Protein AF-S7RN94-F1 (afdb_monomer_lite)

Sequence (190 aa):
CTANAACGFSKTTFKCDLKKGSGQITAANKQGCALMNQMQGLFQAVNGKSAAGVIPAAVASEFNHISGHVLKGEASNPDAGRHTKSAWLATHKNQTPTTQNAKTHILQFPPLKTVWDDGFYDDTDIKNMCAVSIALRKKAGSARASFVVQTPFGTPICVETFTQGTGSCFPVGTDKPKQGLGQQCGQGQD

Secondary structure (DSSP, 8-state):
-TTSTTEEEETTT--EEE--STTEE-GGGGGGHHHHHHHHHHS---TTT-SS----HHHHHHHHHHHHHHHH-BTTBTTSS--BHHHHHHHSTT---SEEETTTTEEEETTTEEEE-TTT--HHHHHHHHHHHHHHHHHHT-SEEEEEEE-TTS-EEEEEEE-STT-EEEEE-SSPPSSPTTSB-PPP--

pLDDT: mean 90.56, std 8.55, range [56.28, 98.12]

Radius of gyration: 16.14 Å; chains: 1; bounding box: 45×33×44 Å

Foldseek 3Di:
DQVDQQWWQALAQRDIDGDDDPRT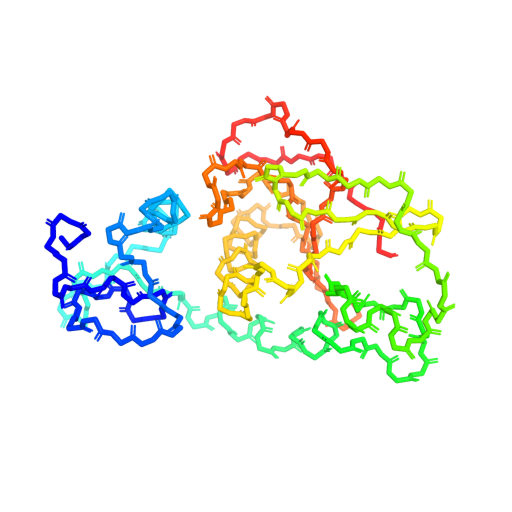DHVVLVLLVVLQVLQQVLFPDDPPPDPTGHLDPVLLVLCVLLVCCACANDPVDLVGHNQEPVNNCVSVPPWDFPDADPQQQWTATPPGRIHHHCVPDDPSQQSSQSSLQSSLCVVVVHQKFWFWGAGSRNATFIWIWHDPDSIYIHTAHRDGFPDDHSDTGDGHDD

Structure (mmCIF, N/CA/C/O backbone):
data_AF-S7RN94-F1
#
_entry.id   AF-S7RN94-F1
#
loop_
_atom_site.group_PDB
_atom_site.id
_atom_site.type_symbol
_atom_site.label_atom_id
_atom_site.label_alt_id
_atom_site.label_comp_id
_atom_site.label_asym_id
_atom_site.label_entity_id
_atom_site.label_seq_id
_atom_site.pdbx_PDB_ins_code
_atom_site.Cartn_x
_atom_site.Cartn_y
_atom_site.Cartn_z
_atom_site.occupancy
_atom_site.B_iso_or_equiv
_atom_site.auth_seq_id
_atom_site.auth_comp_id
_atom_site.auth_asym_id
_atom_site.auth_atom_id
_atom_site.pdbx_PDB_model_num
ATOM 1 N N . CYS A 1 1 ? -6.633 9.025 21.566 1.00 79.31 1 CYS A N 1
ATOM 2 C CA . CYS A 1 1 ? -5.558 8.036 21.355 1.00 79.31 1 CYS A CA 1
ATOM 3 C C . CYS A 1 1 ? -4.193 8.697 21.291 1.00 79.31 1 CYS A C 1
ATOM 5 O O . CYS A 1 1 ? -3.492 8.732 22.286 1.00 79.31 1 CYS A O 1
ATOM 7 N N . THR A 1 2 ? -3.858 9.303 20.153 1.00 78.56 2 THR A N 1
ATOM 8 C CA . THR A 1 2 ? -2.536 9.856 19.837 1.00 78.56 2 THR A CA 1
ATOM 9 C C . THR A 1 2 ? -2.205 11.142 20.597 1.00 78.56 2 THR A C 1
ATOM 11 O O . THR A 1 2 ? -1.069 11.592 20.549 1.00 78.56 2 THR A O 1
ATOM 14 N N . ALA A 1 3 ? -3.171 11.709 21.329 1.00 80.88 3 ALA A N 1
ATOM 15 C CA . ALA A 1 3 ? -2.956 12.791 22.290 1.00 80.88 3 ALA A CA 1
ATOM 16 C C . ALA A 1 3 ? -2.322 12.319 23.618 1.00 80.88 3 ALA A C 1
ATOM 18 O O . ALA A 1 3 ? -1.786 13.141 24.350 1.00 80.88 3 ALA A O 1
ATOM 19 N N . ASN A 1 4 ? -2.367 11.017 23.935 1.00 85.19 4 ASN A N 1
ATOM 20 C CA . ASN A 1 4 ? -1.718 10.447 25.118 1.00 85.19 4 ASN A CA 1
ATOM 21 C C . ASN A 1 4 ? -0.410 9.756 24.701 1.00 85.19 4 ASN A C 1
ATOM 23 O O . ASN A 1 4 ? -0.432 8.826 23.895 1.00 85.19 4 ASN A O 1
ATOM 27 N N . ALA A 1 5 ? 0.722 10.187 25.267 1.00 84.94 5 ALA A N 1
ATOM 28 C CA . ALA A 1 5 ? 2.047 9.651 24.946 1.00 84.94 5 ALA A CA 1
ATOM 29 C C . ALA A 1 5 ? 2.229 8.163 25.318 1.00 84.94 5 ALA A C 1
ATOM 31 O O . ALA A 1 5 ? 3.066 7.486 24.718 1.00 84.94 5 ALA A O 1
ATOM 32 N N . ALA A 1 6 ? 1.435 7.649 26.264 1.00 88.31 6 ALA A N 1
ATOM 33 C CA . ALA A 1 6 ? 1.433 6.246 26.678 1.00 88.31 6 ALA A CA 1
ATOM 34 C C . ALA A 1 6 ? 0.567 5.339 25.783 1.00 88.31 6 ALA A C 1
ATOM 36 O O . ALA A 1 6 ? 0.584 4.119 25.953 1.00 88.31 6 ALA A O 1
ATOM 37 N N . CYS A 1 7 ? -0.184 5.903 24.832 1.00 89.62 7 CYS A N 1
ATOM 38 C CA . CYS A 1 7 ? -1.083 5.151 23.960 1.00 89.62 7 CYS A CA 1
ATOM 39 C C . CYS A 1 7 ? -0.577 5.079 22.514 1.00 89.62 7 CYS A C 1
ATOM 41 O O . CYS A 1 7 ? 0.090 5.984 22.007 1.00 89.62 7 CYS A O 1
ATOM 43 N N . GLY A 1 8 ? -0.984 4.017 21.826 1.00 91.12 8 GLY A N 1
ATOM 44 C CA . GLY A 1 8 ? -0.866 3.865 20.383 1.00 91.12 8 GLY A CA 1
ATOM 45 C C . GLY A 1 8 ? -2.179 3.365 19.785 1.00 91.12 8 GLY A C 1
ATOM 46 O O . GLY A 1 8 ? -2.859 2.515 20.358 1.00 91.12 8 GLY A O 1
ATOM 47 N N . PHE A 1 9 ? -2.555 3.904 18.630 1.00 89.69 9 PHE A N 1
ATOM 48 C CA . PHE A 1 9 ? -3.645 3.377 17.820 1.00 89.69 9 PHE A CA 1
ATOM 49 C C . PHE A 1 9 ? -3.114 2.226 16.965 1.00 89.69 9 PHE A C 1
ATOM 51 O O . PHE A 1 9 ? -2.246 2.430 16.118 1.00 89.69 9 PHE A O 1
ATOM 58 N N . SER A 1 10 ? -3.615 1.019 17.192 1.00 89.44 10 SER A N 1
ATOM 59 C CA . SER A 1 10 ? -3.246 -0.175 16.436 1.00 89.44 10 SER A CA 1
ATOM 60 C C . SER A 1 10 ? -3.735 -0.089 14.994 1.00 89.44 10 SER A C 1
ATOM 62 O O . SER A 1 10 ? -4.939 -0.004 14.747 1.00 89.44 10 SER A O 1
ATOM 64 N N . LYS A 1 11 ? -2.802 -0.178 14.039 1.00 88.25 11 LYS A N 1
ATOM 65 C CA . LYS A 1 11 ? -3.098 -0.190 12.598 1.00 88.25 11 LYS A CA 1
ATOM 66 C C . LYS A 1 11 ? -3.829 -1.466 12.146 1.00 88.25 11 LYS A C 1
ATOM 68 O O . LYS A 1 11 ? -4.371 -1.492 11.048 1.00 88.25 11 LYS A O 1
ATOM 73 N N . THR A 1 12 ? -3.826 -2.514 12.975 1.00 86.06 12 THR A N 1
ATOM 74 C CA . THR A 1 12 ? -4.392 -3.838 12.654 1.00 86.06 12 THR A CA 1
ATOM 75 C C . THR A 1 12 ? -5.742 -4.062 13.320 1.00 86.06 12 THR A C 1
ATOM 77 O O . THR A 1 12 ? -6.682 -4.544 12.693 1.00 86.06 12 THR A O 1
ATOM 80 N N . THR A 1 13 ? -5.838 -3.742 14.612 1.00 84.06 13 THR A N 1
ATOM 81 C CA . THR A 1 13 ? -7.056 -3.970 15.407 1.00 84.06 13 THR A CA 1
ATOM 82 C C . THR A 1 13 ? -7.960 -2.744 15.459 1.00 84.06 13 THR A C 1
ATOM 84 O O . THR A 1 13 ? -9.086 -2.865 15.933 1.00 84.06 13 THR A O 1
ATOM 87 N N . PHE A 1 14 ? -7.487 -1.587 14.979 1.00 84.44 14 PHE A N 1
ATOM 88 C CA . PHE A 1 14 ? -8.200 -0.306 1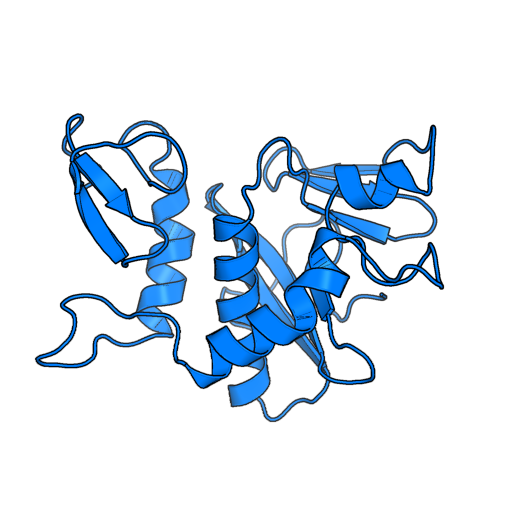4.990 1.00 84.44 14 PHE A CA 1
ATOM 89 C C . PHE A 1 14 ? -8.634 0.137 16.395 1.00 84.44 14 PHE A C 1
ATOM 91 O O . PHE A 1 14 ? -9.676 0.759 16.586 1.00 84.44 14 PHE A O 1
ATOM 98 N N . LYS A 1 15 ? -7.824 -0.197 17.404 1.00 84.62 15 LYS A N 1
ATOM 99 C CA . LYS A 1 15 ? -8.075 0.117 18.815 1.00 84.62 15 LYS A CA 1
ATOM 100 C C . LYS A 1 15 ? -6.965 0.970 19.404 1.00 84.62 15 LYS A C 1
ATOM 102 O O . LYS A 1 15 ? -5.821 0.932 18.955 1.00 84.62 15 LYS A O 1
ATOM 107 N N . CYS A 1 16 ? -7.330 1.730 20.429 1.00 86.56 16 CYS A N 1
ATOM 108 C CA . CYS A 1 16 ? -6.380 2.419 21.283 1.00 86.56 16 CYS A CA 1
ATOM 109 C C . CYS A 1 16 ? -5.906 1.496 22.382 1.00 86.56 16 CYS A C 1
ATOM 111 O O . CYS A 1 16 ? -6.680 1.178 23.279 1.00 86.56 16 CYS A O 1
ATOM 113 N N . ASP A 1 17 ? -4.630 1.149 22.330 1.00 88.69 17 ASP A N 1
ATOM 114 C CA . ASP A 1 17 ? -3.995 0.310 23.330 1.00 88.69 17 ASP A CA 1
ATOM 115 C C . ASP A 1 17 ? -2.786 1.043 23.924 1.00 88.69 17 ASP A C 1
ATOM 117 O O . ASP A 1 17 ? -2.393 2.126 23.469 1.00 88.69 17 ASP A O 1
ATOM 121 N N . LEU A 1 18 ? -2.177 0.451 24.953 1.00 90.69 18 LEU A N 1
ATOM 122 C CA . LEU A 1 18 ? -0.864 0.891 25.419 1.00 90.69 18 LEU A CA 1
ATOM 123 C C . LEU A 1 18 ? 0.128 0.884 24.254 1.00 90.69 18 LEU A C 1
ATOM 125 O O . LEU A 1 18 ? 0.076 0.014 23.375 1.00 90.69 18 LEU A O 1
ATOM 129 N N . LYS A 1 19 ? 1.028 1.866 24.265 1.00 88.44 19 LYS A N 1
ATOM 130 C CA . LYS A 1 19 ? 2.076 1.994 23.262 1.00 88.44 19 LYS A CA 1
ATOM 131 C C . LYS A 1 19 ? 2.939 0.728 23.260 1.00 88.44 19 LYS A C 1
ATOM 133 O O . LYS A 1 19 ? 3.574 0.378 24.250 1.00 88.44 19 LYS A O 1
ATOM 138 N N . LYS A 1 20 ? 2.943 0.060 22.117 1.00 78.25 20 LYS A N 1
ATOM 139 C CA . LYS A 1 20 ? 3.801 -1.052 21.707 1.00 78.25 20 LYS A CA 1
ATOM 140 C C . LYS A 1 20 ? 4.652 -0.537 20.533 1.00 78.25 20 LYS A C 1
ATOM 142 O O . LYS A 1 20 ? 4.409 0.568 20.062 1.00 78.25 20 LYS A O 1
ATOM 147 N N . GLY A 1 21 ? 5.687 -1.273 20.126 1.00 74.44 21 GLY A N 1
ATOM 148 C CA . GLY A 1 21 ? 6.658 -0.841 19.105 1.00 74.44 21 GLY A CA 1
ATOM 149 C C . GLY A 1 21 ? 6.060 -0.539 17.717 1.00 74.44 21 GLY A C 1
ATOM 150 O O . GLY A 1 21 ? 5.356 0.447 17.520 1.00 74.44 21 GLY A O 1
ATOM 151 N N . SER A 1 22 ? 6.398 -1.344 16.710 1.00 77.31 22 SER A N 1
ATOM 152 C CA . SER A 1 22 ? 5.883 -1.175 15.343 1.00 77.31 22 SER A CA 1
ATOM 153 C C . SER A 1 22 ? 4.374 -1.466 15.239 1.00 77.31 22 SER A C 1
ATOM 155 O O . SER A 1 22 ? 3.763 -2.032 16.148 1.00 77.31 22 SER A O 1
ATOM 157 N N . GLY A 1 23 ? 3.741 -1.049 14.134 1.00 84.38 23 GLY A N 1
ATOM 158 C CA . GLY A 1 23 ? 2.319 -1.326 13.871 1.00 84.38 23 GLY A CA 1
ATOM 159 C C . GLY A 1 23 ? 1.318 -0.427 14.612 1.00 84.38 23 GLY A C 1
ATOM 160 O O . GLY A 1 23 ? 0.112 -0.690 14.587 1.00 84.38 23 GLY A O 1
ATOM 161 N N . GLN A 1 24 ? 1.783 0.649 15.256 1.00 90.62 24 GLN A N 1
ATOM 162 C CA . GLN A 1 24 ? 0.928 1.625 15.934 1.00 90.62 24 GLN A CA 1
ATOM 163 C C . GLN A 1 24 ? 1.172 3.066 15.468 1.00 90.62 24 GLN A C 1
ATOM 165 O O . GLN A 1 24 ? 2.284 3.468 15.120 1.00 90.62 24 GLN A O 1
ATOM 170 N N . ILE A 1 25 ? 0.108 3.866 15.512 1.00 89.94 25 ILE A N 1
ATOM 171 C CA . ILE A 1 25 ? 0.158 5.320 15.371 1.00 89.94 25 ILE A CA 1
ATOM 172 C C . ILE A 1 25 ? 0.164 5.927 16.772 1.00 89.94 25 ILE A C 1
ATOM 174 O O . ILE A 1 25 ? -0.706 5.673 17.597 1.00 89.94 25 ILE A O 1
ATOM 178 N N . THR A 1 26 ? 1.152 6.755 17.039 1.00 90.56 26 THR A N 1
ATOM 179 C CA . THR A 1 26 ? 1.477 7.380 18.319 1.00 90.56 26 THR A CA 1
ATOM 180 C C . THR A 1 26 ? 1.478 8.901 18.159 1.00 90.56 26 THR A C 1
ATOM 182 O O . THR A 1 26 ? 1.269 9.427 17.063 1.00 90.56 26 THR A O 1
ATOM 185 N N . ALA A 1 27 ? 1.751 9.630 19.242 1.00 87.00 27 ALA A N 1
ATOM 186 C CA . ALA A 1 27 ? 1.933 11.081 19.186 1.00 87.00 27 ALA A CA 1
ATOM 187 C C . ALA A 1 27 ? 3.034 11.514 18.192 1.00 87.00 27 ALA A C 1
ATOM 189 O O . ALA A 1 27 ? 2.898 12.548 17.539 1.00 87.00 27 ALA A O 1
ATOM 190 N N . ALA A 1 28 ? 4.095 10.709 18.045 1.00 87.25 28 ALA A N 1
ATOM 191 C CA . ALA A 1 28 ? 5.263 11.030 17.221 1.00 87.25 28 ALA A CA 1
ATOM 192 C C . ALA A 1 28 ? 5.026 10.861 15.709 1.00 87.25 28 ALA A C 1
ATOM 194 O O . ALA A 1 28 ? 5.718 11.478 14.907 1.00 87.25 28 ALA A O 1
ATOM 195 N N . ASN A 1 29 ? 4.050 10.044 15.309 1.00 87.06 29 ASN A N 1
ATOM 196 C CA . ASN A 1 29 ? 3.726 9.760 13.906 1.00 87.06 29 ASN A CA 1
ATOM 197 C C . ASN A 1 29 ? 2.231 9.964 13.609 1.00 87.06 29 ASN A C 1
ATOM 199 O O . ASN A 1 29 ? 1.630 9.239 12.816 1.00 87.06 29 ASN A O 1
ATOM 203 N N . LYS A 1 30 ? 1.625 10.980 14.239 1.00 88.75 30 LYS A N 1
ATOM 204 C CA . LYS A 1 30 ? 0.189 11.299 14.149 1.00 88.75 30 LYS A CA 1
ATOM 205 C C . LYS A 1 30 ? -0.328 11.538 12.724 1.00 88.75 30 LYS A C 1
ATOM 207 O O . LYS A 1 30 ? -1.529 11.435 12.496 1.00 88.75 30 LYS A O 1
ATOM 212 N N . GLN A 1 31 ? 0.550 11.823 11.762 1.00 89.62 31 GLN A N 1
ATOM 213 C CA . GLN A 1 31 ? 0.203 11.901 10.341 1.00 89.62 31 GLN A CA 1
ATOM 214 C C . GLN A 1 31 ? -0.414 10.596 9.798 1.00 89.62 31 GLN A C 1
ATOM 216 O O . GLN A 1 31 ? -1.232 10.649 8.879 1.00 89.62 31 GLN A O 1
ATOM 221 N N . GLY A 1 32 ? -0.132 9.447 10.428 1.00 87.88 32 GLY A N 1
ATOM 222 C CA . GLY A 1 32 ? -0.746 8.161 10.088 1.00 87.88 32 GLY A CA 1
ATOM 223 C C . GLY A 1 32 ? -2.254 8.094 10.346 1.00 87.88 32 GLY A C 1
ATOM 224 O O . GLY A 1 32 ? -2.939 7.248 9.769 1.00 87.88 32 GLY A O 1
ATOM 225 N N . CYS A 1 33 ? -2.810 9.008 11.154 1.00 89.69 33 CYS A N 1
ATOM 226 C CA . CYS A 1 33 ? -4.252 9.074 11.405 1.00 89.69 33 CYS A CA 1
ATOM 227 C C . CYS A 1 33 ? -5.064 9.286 10.123 1.00 89.69 33 CYS A C 1
ATOM 229 O O . CYS A 1 33 ? -6.194 8.817 10.044 1.00 89.69 33 CYS A O 1
ATOM 231 N N . ALA A 1 34 ? -4.515 9.970 9.115 1.00 91.81 34 ALA A N 1
ATOM 232 C CA . ALA A 1 34 ? -5.248 10.255 7.887 1.00 91.81 34 ALA A CA 1
ATOM 233 C C . ALA A 1 34 ? -5.625 8.965 7.132 1.00 91.81 34 ALA A C 1
ATOM 235 O O . ALA A 1 34 ? -6.761 8.835 6.673 1.00 91.81 34 ALA A O 1
ATOM 236 N N . LEU A 1 35 ? -4.708 7.989 7.051 1.00 93.44 35 LEU A N 1
ATOM 237 C CA . LEU A 1 35 ? -4.993 6.680 6.453 1.00 93.44 35 LEU A CA 1
ATOM 238 C C . LEU A 1 35 ? -6.053 5.937 7.270 1.00 93.44 35 LEU A C 1
ATOM 240 O O . LEU A 1 35 ? -7.018 5.431 6.704 1.00 93.44 35 LEU A O 1
ATOM 244 N N . MET A 1 36 ? -5.950 5.954 8.601 1.00 90.69 36 MET A N 1
ATOM 245 C CA . MET A 1 36 ? -6.977 5.338 9.448 1.00 90.69 36 MET A CA 1
ATOM 246 C C . MET A 1 36 ? -8.346 5.982 9.242 1.00 90.69 36 MET A C 1
ATOM 248 O O . MET A 1 36 ? -9.323 5.260 9.100 1.00 90.69 36 MET A O 1
ATOM 252 N N . ASN A 1 37 ? -8.430 7.308 9.144 1.00 90.25 37 ASN A N 1
ATOM 253 C CA . ASN A 1 37 ? -9.691 8.005 8.888 1.00 90.25 37 ASN A CA 1
ATOM 254 C C . ASN A 1 37 ? -10.315 7.579 7.552 1.00 90.25 37 ASN A C 1
ATOM 256 O O . ASN A 1 37 ? -11.517 7.324 7.495 1.00 90.25 37 ASN A O 1
ATOM 260 N N . GLN A 1 38 ? -9.509 7.440 6.492 1.00 93.12 38 GLN A N 1
ATOM 261 C CA . GLN A 1 38 ? -9.998 6.922 5.212 1.00 93.12 38 GLN A CA 1
ATOM 262 C C . GLN A 1 38 ? -10.511 5.483 5.351 1.00 93.12 38 GLN A C 1
ATOM 264 O O . GLN A 1 38 ? -11.589 5.162 4.853 1.00 93.12 38 GLN A O 1
ATOM 269 N N . MET A 1 39 ? -9.768 4.625 6.055 1.00 92.25 39 MET A N 1
ATOM 270 C CA . MET A 1 39 ? -10.184 3.247 6.310 1.00 92.25 39 MET A CA 1
ATOM 271 C C . MET A 1 39 ? -11.487 3.182 7.102 1.00 92.25 39 MET A C 1
ATOM 273 O O . MET A 1 39 ? -12.366 2.424 6.723 1.00 92.25 39 MET A O 1
ATOM 277 N N . GLN A 1 40 ? -11.654 3.991 8.150 1.00 87.31 40 GLN A N 1
ATOM 278 C CA . GLN A 1 40 ? -12.884 4.032 8.949 1.00 87.31 40 GLN A CA 1
ATOM 279 C C . GLN A 1 40 ? -14.088 4.563 8.157 1.00 87.31 40 GLN A C 1
ATOM 281 O O . GLN A 1 40 ? -15.220 4.166 8.417 1.00 87.31 40 GLN A O 1
ATOM 286 N N . GLY A 1 41 ? -13.862 5.428 7.164 1.00 88.06 41 GLY A N 1
ATOM 287 C CA . GLY A 1 41 ? -14.915 5.865 6.245 1.00 88.06 41 GLY A CA 1
ATOM 288 C C . GLY A 1 41 ? -15.395 4.766 5.287 1.00 88.06 41 GLY A C 1
ATOM 289 O O . GLY A 1 41 ? -16.544 4.798 4.850 1.00 88.06 41 GLY A O 1
ATOM 290 N N . LEU A 1 42 ? -14.537 3.792 4.960 1.00 90.62 42 LEU A N 1
ATOM 291 C CA . LEU A 1 42 ? -14.845 2.695 4.028 1.00 90.62 42 LEU A CA 1
ATOM 292 C C . LEU A 1 42 ? -15.258 1.402 4.727 1.00 90.62 42 LEU A C 1
ATOM 294 O O . LEU A 1 42 ? -16.124 0.673 4.247 1.00 90.62 42 LEU A O 1
ATOM 298 N N . PHE A 1 43 ? -14.620 1.105 5.848 1.00 90.75 43 PHE A N 1
ATOM 299 C CA . PHE A 1 43 ? -14.862 -0.064 6.666 1.00 90.75 43 PHE A CA 1
ATOM 300 C C . PHE A 1 43 ? -15.634 0.422 7.872 1.00 90.75 43 PHE A C 1
ATOM 302 O O . PHE A 1 43 ? -15.061 1.002 8.785 1.00 90.75 43 PHE A O 1
ATOM 309 N N . GLN A 1 44 ? -16.950 0.258 7.850 1.00 80.62 44 GLN A N 1
ATOM 310 C CA . GLN A 1 44 ? -17.774 0.698 8.965 1.00 80.62 44 GLN A CA 1
ATOM 311 C C . GLN A 1 44 ? -17.584 -0.227 10.170 1.00 80.62 44 GLN A C 1
ATOM 313 O O . GLN A 1 44 ? -17.315 -1.424 10.030 1.00 80.62 44 GLN A O 1
ATOM 318 N N . ALA A 1 45 ? -17.732 0.339 11.367 1.00 75.88 45 ALA A N 1
ATOM 319 C CA . ALA A 1 45 ? -17.792 -0.438 12.593 1.00 75.88 45 ALA A CA 1
ATOM 320 C C . ALA A 1 45 ? -18.963 -1.429 12.531 1.00 75.88 45 ALA A C 1
ATOM 322 O O . ALA A 1 45 ? -20.068 -1.091 12.107 1.00 75.88 45 ALA A O 1
ATOM 323 N N . VAL A 1 46 ? -18.723 -2.661 12.976 1.00 69.25 46 VAL A N 1
ATOM 324 C CA . VAL A 1 46 ? -19.790 -3.651 13.128 1.00 69.25 46 VAL A CA 1
ATOM 325 C C . VAL A 1 46 ? -20.338 -3.511 14.542 1.00 69.25 46 VAL A C 1
ATOM 327 O O . VAL A 1 46 ? -19.669 -3.907 15.505 1.00 69.25 46 VAL A O 1
ATOM 330 N N . ASN A 1 47 ? -21.542 -2.944 14.664 1.00 63.09 47 ASN A N 1
ATOM 331 C CA . ASN A 1 47 ? -22.228 -2.771 15.946 1.00 63.09 47 ASN A CA 1
ATOM 332 C C . ASN A 1 47 ? -22.203 -4.075 16.763 1.00 63.09 47 ASN A C 1
ATOM 334 O O . ASN A 1 47 ? -22.521 -5.151 16.259 1.00 63.09 47 ASN A O 1
ATOM 338 N N . GLY A 1 48 ? -21.773 -3.975 18.024 1.00 58.03 48 GLY A N 1
ATOM 339 C CA . GLY A 1 48 ? -21.683 -5.105 18.956 1.00 58.03 48 GLY A CA 1
ATOM 340 C C . GLY A 1 48 ? -20.448 -6.008 18.811 1.00 58.03 48 GLY A C 1
ATOM 341 O O . GLY A 1 48 ? -20.250 -6.867 19.664 1.00 58.03 48 GLY A O 1
ATOM 342 N N . LYS A 1 49 ? -19.594 -5.826 17.789 1.00 62.47 49 LYS A N 1
ATOM 343 C CA . LYS A 1 49 ? -18.354 -6.618 17.604 1.00 62.47 49 LYS A CA 1
ATOM 344 C C . LYS A 1 49 ? -17.072 -5.783 17.619 1.00 62.47 49 LYS A C 1
ATOM 346 O O . LYS A 1 49 ? -16.045 -6.260 18.098 1.00 62.47 49 LYS A O 1
ATOM 351 N N . SER A 1 50 ? -17.107 -4.546 17.123 1.00 61.94 50 SER A N 1
ATOM 352 C CA . SER A 1 50 ? -15.963 -3.632 17.194 1.00 61.94 50 SER A CA 1
ATOM 353 C C . SER A 1 50 ? -16.414 -2.176 17.259 1.00 61.94 50 SER A C 1
ATOM 355 O O . SER A 1 50 ? -17.288 -1.767 16.503 1.00 61.94 50 SER A O 1
ATOM 357 N N . ALA A 1 51 ? -15.784 -1.388 18.136 1.00 62.84 51 ALA A N 1
ATOM 358 C CA . ALA A 1 51 ? -15.991 0.061 18.231 1.00 62.84 51 ALA A CA 1
ATOM 359 C C . ALA A 1 51 ? -15.357 0.840 17.060 1.00 62.84 51 ALA A C 1
ATOM 361 O O . ALA A 1 51 ? -15.610 2.029 16.900 1.00 62.84 51 ALA A O 1
ATOM 362 N N . ALA A 1 52 ? -14.541 0.165 16.248 1.00 69.62 52 ALA A N 1
ATOM 363 C CA . ALA A 1 52 ? -13.941 0.692 15.032 1.00 69.62 52 ALA A CA 1
ATOM 364 C C . ALA A 1 52 ? -14.167 -0.276 13.865 1.00 69.62 52 ALA A C 1
ATOM 366 O O . ALA A 1 52 ? -14.254 -1.494 14.043 1.00 69.62 52 ALA A O 1
ATOM 367 N N . GLY A 1 53 ? -14.243 0.264 12.660 1.00 72.81 53 GLY A N 1
ATOM 368 C CA . GLY A 1 53 ? -14.222 -0.498 11.427 1.00 72.81 53 GLY A CA 1
ATOM 369 C C . GLY A 1 53 ? -12.969 -1.344 11.282 1.00 72.81 53 GLY A C 1
ATOM 370 O O . GLY A 1 53 ? -11.864 -0.870 11.540 1.00 72.81 53 GLY A O 1
ATOM 371 N N . VAL A 1 54 ? -13.143 -2.589 10.849 1.00 84.00 54 VAL A N 1
ATOM 372 C CA . VAL A 1 54 ? -12.050 -3.515 10.533 1.00 84.00 54 VAL A CA 1
ATOM 373 C C . VAL A 1 54 ? -12.112 -3.885 9.059 1.00 84.00 54 VAL A C 1
ATOM 375 O O . VAL A 1 54 ? -13.190 -3.875 8.466 1.00 84.00 54 VAL A O 1
ATOM 378 N N . ILE A 1 55 ? -10.971 -4.239 8.466 1.00 89.56 55 ILE A N 1
ATOM 379 C CA . ILE A 1 55 ? -10.915 -4.680 7.067 1.00 89.56 55 ILE A CA 1
ATOM 380 C C . ILE A 1 55 ? -11.881 -5.867 6.873 1.00 89.56 55 ILE A C 1
ATOM 382 O O . ILE A 1 55 ? -11.715 -6.889 7.547 1.00 89.56 55 ILE A O 1
ATOM 386 N N . PRO A 1 56 ? -12.868 -5.776 5.960 1.00 90.50 56 PRO A N 1
ATOM 387 C CA . PRO A 1 56 ? -13.805 -6.863 5.706 1.00 90.50 56 PRO A CA 1
ATOM 388 C C . PRO A 1 56 ? -13.091 -8.149 5.284 1.00 90.50 56 PRO A C 1
ATOM 390 O O . PRO A 1 56 ? -12.115 -8.102 4.534 1.00 90.50 56 PRO A O 1
ATOM 393 N N . ALA A 1 57 ? -13.617 -9.309 5.688 1.00 91.25 57 ALA A N 1
ATOM 394 C CA . ALA A 1 57 ? -12.993 -10.609 5.420 1.00 91.25 57 ALA A CA 1
ATOM 395 C C . ALA A 1 57 ? -12.703 -10.843 3.926 1.00 91.25 57 ALA A C 1
ATOM 397 O O . ALA A 1 57 ? -11.621 -11.300 3.575 1.00 91.25 57 ALA A O 1
ATOM 398 N N . ALA A 1 58 ? -13.619 -10.451 3.035 1.00 92.12 58 ALA A N 1
ATOM 399 C CA . ALA A 1 58 ? -13.427 -10.576 1.588 1.00 92.12 58 ALA A CA 1
ATOM 400 C C . ALA A 1 58 ? -12.319 -9.660 1.029 1.00 92.12 58 ALA A C 1
ATOM 402 O O . ALA A 1 58 ? -11.716 -9.974 0.006 1.00 92.12 58 ALA A O 1
ATOM 403 N N . VAL A 1 59 ? -12.051 -8.516 1.664 1.00 94.94 59 VAL A N 1
ATOM 404 C CA . VAL A 1 59 ? -10.936 -7.625 1.299 1.00 94.94 59 VAL A CA 1
ATOM 405 C C . VAL A 1 59 ? -9.628 -8.189 1.850 1.00 94.94 59 VAL A C 1
ATOM 407 O O . VAL A 1 59 ? -8.649 -8.302 1.118 1.00 94.94 59 VAL A O 1
ATOM 410 N N . ALA A 1 60 ? -9.630 -8.617 3.114 1.00 93.94 60 ALA A N 1
ATOM 411 C CA . ALA A 1 60 ? -8.471 -9.232 3.752 1.00 93.94 60 ALA A CA 1
ATOM 412 C C . ALA A 1 60 ? -8.030 -10.522 3.041 1.00 93.94 60 ALA A C 1
ATOM 414 O O . ALA A 1 60 ? -6.836 -10.725 2.847 1.00 93.94 60 ALA A O 1
ATOM 415 N N . SER A 1 61 ? -8.976 -11.368 2.623 1.00 95.25 61 SER A N 1
ATOM 416 C CA . SER A 1 61 ? -8.690 -12.608 1.893 1.00 95.25 61 SER A CA 1
ATOM 417 C C . SER A 1 61 ? -8.029 -12.339 0.547 1.00 95.25 61 SER A C 1
ATOM 419 O O . SER A 1 61 ? -7.113 -13.061 0.171 1.00 95.25 61 SER A O 1
ATOM 421 N N . GLU A 1 62 ? -8.465 -11.301 -0.168 1.00 96.44 62 GLU A N 1
ATOM 422 C CA . GLU A 1 62 ? -7.842 -10.941 -1.440 1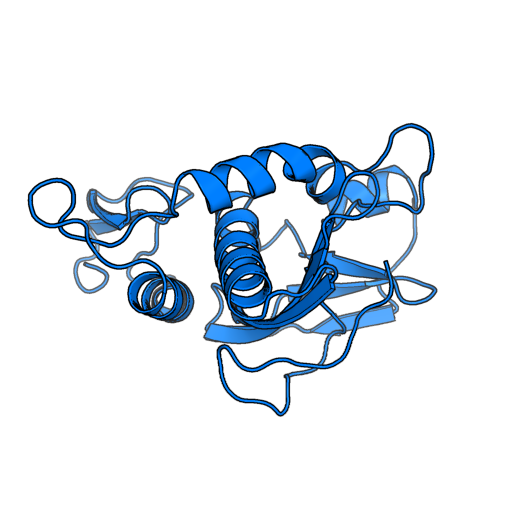.00 96.44 62 GLU A CA 1
ATOM 423 C C . GLU A 1 62 ? -6.429 -10.405 -1.228 1.00 96.44 62 GLU A C 1
ATOM 425 O O . GLU A 1 62 ? -5.509 -10.858 -1.898 1.00 96.44 62 GLU A O 1
ATOM 430 N N . PHE A 1 63 ? -6.224 -9.524 -0.242 1.00 95.75 63 PHE A N 1
ATOM 431 C CA . PHE A 1 63 ? -4.870 -9.083 0.085 1.00 95.75 63 PHE A CA 1
ATOM 432 C C . PHE A 1 63 ? -3.968 -10.266 0.455 1.00 95.75 63 PHE A C 1
ATOM 434 O O . PHE A 1 63 ? -2.851 -10.363 -0.035 1.00 95.75 63 PHE A O 1
ATOM 441 N N . ASN A 1 64 ? -4.447 -11.188 1.292 1.00 95.69 64 ASN A N 1
ATOM 442 C CA . ASN A 1 64 ? -3.666 -12.357 1.687 1.00 95.69 64 ASN A CA 1
ATOM 443 C C . ASN A 1 64 ? -3.277 -13.214 0.470 1.00 95.69 64 ASN A C 1
ATOM 445 O O . ASN A 1 64 ? -2.142 -13.682 0.415 1.00 95.69 64 ASN A O 1
ATOM 449 N N . HIS A 1 65 ? -4.174 -13.359 -0.512 1.00 94.88 65 HIS A N 1
ATOM 450 C CA . HIS A 1 65 ? -3.901 -14.064 -1.765 1.00 94.88 65 HIS A CA 1
ATOM 451 C C . HIS A 1 65 ? -2.786 -13.390 -2.580 1.00 94.88 65 HIS A C 1
ATOM 453 O O . HIS A 1 65 ? -1.842 -14.064 -2.982 1.00 94.88 65 HIS A O 1
ATOM 459 N N . ILE A 1 66 ? -2.844 -12.064 -2.752 1.00 95.69 66 ILE A N 1
ATOM 460 C CA . ILE A 1 66 ? -1.872 -11.318 -3.574 1.00 95.69 66 ILE A CA 1
ATOM 461 C C . ILE A 1 66 ? -0.584 -10.951 -2.817 1.00 95.69 66 ILE A C 1
ATOM 463 O O . ILE A 1 66 ? 0.410 -10.568 -3.428 1.00 95.69 66 ILE A O 1
ATOM 467 N N . SER A 1 67 ? -0.561 -11.047 -1.483 1.00 95.88 67 SER A N 1
ATOM 468 C CA . SER A 1 67 ? 0.523 -10.489 -0.655 1.00 95.88 67 SER A CA 1
ATOM 469 C C . SER A 1 67 ? 1.903 -11.070 -0.968 1.00 95.88 67 SER A C 1
ATOM 471 O O . SER A 1 67 ? 2.890 -10.343 -0.913 1.00 95.88 67 SER A O 1
ATOM 473 N N . GLY A 1 68 ? 1.987 -12.349 -1.348 1.00 95.56 68 GLY A N 1
ATOM 474 C CA . GLY A 1 68 ? 3.242 -12.959 -1.794 1.00 95.56 68 GLY A CA 1
ATOM 475 C C . GLY A 1 68 ? 3.792 -12.291 -3.057 1.00 95.56 68 GLY A C 1
ATOM 476 O O . GLY A 1 68 ? 4.961 -11.915 -3.092 1.00 95.56 68 GLY A O 1
ATOM 477 N N . HIS A 1 69 ? 2.935 -12.070 -4.054 1.00 94.94 69 HIS A N 1
ATOM 478 C CA . HIS A 1 69 ? 3.294 -11.375 -5.290 1.00 94.94 69 HIS A CA 1
ATOM 479 C C . HIS A 1 69 ? 3.709 -9.921 -5.008 1.00 94.94 69 HIS A C 1
ATOM 481 O O . HIS A 1 69 ? 4.754 -9.459 -5.468 1.00 94.94 69 HIS A O 1
ATOM 487 N N . VAL A 1 70 ? 2.955 -9.231 -4.152 1.00 96.38 70 VAL A N 1
ATOM 488 C CA . VAL A 1 70 ? 3.204 -7.835 -3.778 1.00 96.38 70 VAL A CA 1
ATOM 489 C C . VAL A 1 70 ? 4.522 -7.657 -3.014 1.00 96.38 70 VAL A C 1
ATOM 491 O O . VAL A 1 70 ? 5.337 -6.815 -3.385 1.00 96.38 70 VAL A O 1
ATOM 494 N N . LEU A 1 71 ? 4.750 -8.447 -1.962 1.00 96.38 71 LEU A N 1
ATOM 495 C CA . LEU A 1 71 ? 5.859 -8.250 -1.019 1.00 96.38 71 LEU A CA 1
ATOM 496 C C . LEU A 1 71 ? 7.135 -9.012 -1.396 1.00 96.38 71 LEU A C 1
ATOM 498 O O . LEU A 1 71 ? 8.195 -8.719 -0.854 1.00 96.38 71 LEU A O 1
ATOM 502 N N . LYS A 1 72 ? 7.049 -10.019 -2.272 1.00 94.88 72 LYS A N 1
ATOM 503 C CA . LYS A 1 72 ? 8.191 -10.883 -2.632 1.00 94.88 72 LYS A CA 1
ATOM 504 C C . LYS A 1 72 ? 8.379 -11.062 -4.136 1.00 94.88 72 LYS A C 1
ATOM 506 O O . LYS A 1 72 ? 9.497 -11.339 -4.563 1.00 94.88 72 LYS A O 1
ATOM 511 N N . GLY A 1 73 ? 7.320 -10.889 -4.927 1.00 92.88 73 GLY A N 1
ATOM 512 C CA . GLY A 1 73 ? 7.339 -11.138 -6.367 1.00 92.88 73 GLY A CA 1
ATOM 513 C C . GLY A 1 73 ? 7.161 -12.593 -6.761 1.00 92.88 73 GLY A C 1
ATOM 514 O O . GLY A 1 73 ? 7.090 -13.489 -5.919 1.00 92.88 73 GLY A O 1
ATOM 515 N N . GLU A 1 74 ? 7.121 -12.831 -8.070 1.00 89.75 74 GLU A N 1
ATOM 516 C CA . GLU A 1 74 ? 7.034 -14.183 -8.627 1.00 89.75 74 GLU A CA 1
ATOM 517 C C . GLU A 1 74 ? 8.410 -14.817 -8.797 1.00 89.75 74 GLU A C 1
ATOM 519 O O . GLU A 1 74 ? 9.283 -14.254 -9.452 1.00 89.75 74 GLU A O 1
ATOM 524 N N . ALA A 1 75 ? 8.612 -16.025 -8.273 1.00 86.69 75 ALA A N 1
ATOM 525 C CA . ALA A 1 75 ? 9.901 -16.712 -8.374 1.00 86.69 75 ALA A CA 1
ATOM 526 C C . ALA A 1 75 ? 10.363 -16.930 -9.831 1.00 86.69 75 ALA A C 1
ATOM 528 O O . ALA A 1 75 ? 11.557 -16.875 -10.107 1.00 86.69 75 ALA A O 1
ATOM 529 N N . SER A 1 76 ? 9.422 -17.151 -10.753 1.00 87.62 76 SER A N 1
ATOM 530 C CA . SER A 1 76 ? 9.681 -17.440 -12.168 1.00 87.62 76 SER A CA 1
ATOM 531 C C . SER A 1 76 ? 9.824 -16.207 -13.062 1.00 87.62 76 SER A C 1
ATOM 533 O O . SER A 1 76 ? 10.266 -16.351 -14.197 1.00 87.62 76 SER A O 1
ATOM 535 N N . ASN A 1 77 ? 9.446 -15.017 -12.591 1.00 89.00 77 ASN A N 1
ATOM 536 C CA . ASN A 1 77 ? 9.520 -13.784 -13.371 1.00 89.00 77 ASN A CA 1
ATOM 537 C C . ASN A 1 77 ? 10.052 -12.643 -12.486 1.00 89.00 77 ASN A C 1
ATOM 539 O O . ASN A 1 77 ? 9.323 -12.210 -11.590 1.00 89.00 77 ASN A O 1
ATOM 543 N N . PRO A 1 78 ? 11.291 -12.154 -12.696 1.00 89.25 78 PRO A N 1
ATOM 544 C CA . PRO A 1 78 ? 11.887 -11.102 -11.872 1.00 89.25 78 PRO A CA 1
ATOM 545 C C . PRO A 1 78 ? 11.148 -9.759 -11.971 1.00 89.25 78 PRO A C 1
ATOM 547 O O . PRO A 1 78 ? 11.165 -9.001 -11.004 1.00 89.25 78 PRO A O 1
ATOM 550 N N . ASP A 1 79 ? 10.445 -9.499 -13.073 1.00 88.81 79 ASP A N 1
ATOM 551 C CA . ASP A 1 79 ? 9.765 -8.224 -13.323 1.00 88.81 79 ASP A CA 1
ATOM 552 C C . ASP A 1 79 ? 8.332 -8.174 -12.757 1.00 88.81 79 ASP A C 1
ATOM 554 O O . ASP A 1 79 ? 7.781 -7.094 -12.541 1.00 88.81 79 ASP A O 1
ATOM 558 N N . ALA A 1 80 ? 7.738 -9.331 -12.445 1.00 89.38 80 ALA A N 1
ATOM 559 C CA . ALA A 1 80 ? 6.367 -9.428 -11.937 1.00 89.38 80 ALA A CA 1
ATOM 560 C C . ALA A 1 80 ? 6.283 -9.259 -10.407 1.00 89.38 80 ALA A C 1
ATOM 562 O O . ALA A 1 80 ? 6.974 -9.954 -9.650 1.00 89.38 80 ALA A O 1
ATOM 563 N N . GLY A 1 81 ? 5.401 -8.374 -9.934 1.00 93.19 81 GLY A N 1
ATOM 564 C CA . GLY A 1 81 ? 5.214 -8.101 -8.505 1.00 93.19 81 GLY A CA 1
ATOM 565 C C . GLY A 1 81 ? 6.367 -7.298 -7.899 1.00 93.19 81 GLY A C 1
ATOM 566 O O . GLY A 1 81 ? 6.870 -6.374 -8.532 1.00 93.19 81 GLY A O 1
ATOM 567 N N . ARG A 1 82 ? 6.817 -7.642 -6.681 1.00 95.38 82 ARG A N 1
ATOM 568 C CA . ARG A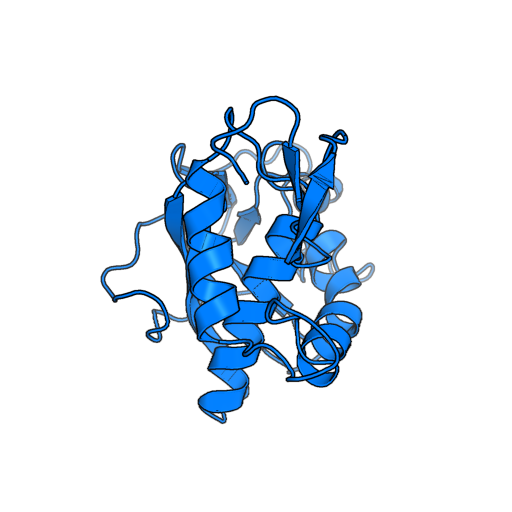 1 82 ? 7.959 -6.982 -5.990 1.00 95.38 82 ARG A CA 1
ATOM 569 C C . ARG A 1 82 ? 7.769 -5.480 -5.828 1.00 95.38 82 ARG A C 1
ATOM 571 O O . ARG A 1 82 ? 8.592 -4.667 -6.239 1.00 95.38 82 ARG A O 1
ATOM 578 N N . HIS A 1 83 ? 6.671 -5.106 -5.201 1.00 96.62 83 HIS A N 1
ATOM 579 C CA . HIS A 1 83 ? 6.309 -3.708 -5.034 1.00 96.62 83 HIS A CA 1
ATOM 580 C C . HIS A 1 83 ? 6.930 -3.067 -3.794 1.00 96.62 83 HIS A C 1
ATOM 582 O O . HIS A 1 83 ? 6.606 -1.929 -3.477 1.00 96.62 83 HIS A O 1
ATOM 588 N N . THR A 1 84 ? 7.859 -3.743 -3.118 1.00 97.69 84 THR A N 1
ATOM 589 C CA . THR A 1 84 ? 8.731 -3.137 -2.106 1.00 97.69 84 THR A CA 1
ATOM 590 C C . THR A 1 84 ? 10.148 -2.971 -2.646 1.00 97.69 84 THR A C 1
ATOM 592 O O . THR A 1 84 ? 10.619 -3.757 -3.474 1.00 97.69 84 THR A O 1
ATOM 595 N N . LYS A 1 85 ? 10.852 -1.940 -2.171 1.00 97.25 85 LYS A N 1
ATOM 596 C CA . LYS A 1 85 ? 12.241 -1.667 -2.552 1.00 97.25 85 LYS A CA 1
ATOM 597 C C . LYS A 1 85 ? 13.150 -2.869 -2.306 1.00 97.25 85 LYS A C 1
ATOM 599 O O . LYS A 1 85 ? 13.920 -3.216 -3.203 1.00 97.25 85 LYS A O 1
ATOM 604 N N . SER A 1 86 ? 13.075 -3.508 -1.135 1.00 96.81 86 SER A N 1
ATOM 605 C CA . SER A 1 86 ? 13.922 -4.672 -0.850 1.00 96.81 86 SER A CA 1
ATOM 606 C C . SER A 1 86 ? 13.636 -5.843 -1.797 1.00 96.81 86 SER A C 1
ATOM 608 O O . SER A 1 86 ? 14.580 -6.440 -2.318 1.00 96.81 86 SER A O 1
ATOM 610 N N . ALA A 1 87 ? 12.362 -6.130 -2.094 1.00 96.56 87 ALA A N 1
ATOM 611 C CA . ALA A 1 87 ? 11.982 -7.211 -3.000 1.00 96.56 87 ALA A CA 1
ATOM 612 C C . ALA A 1 87 ? 12.450 -6.947 -4.435 1.00 96.56 87 ALA A C 1
ATOM 614 O O . ALA A 1 87 ? 12.986 -7.849 -5.082 1.00 96.56 87 ALA A O 1
ATOM 615 N N . TRP A 1 88 ? 12.302 -5.712 -4.925 1.00 96.75 88 TRP A N 1
ATOM 616 C CA . TRP A 1 88 ? 12.772 -5.328 -6.257 1.00 96.75 88 TRP A CA 1
ATOM 617 C C . TRP A 1 88 ? 14.290 -5.495 -6.376 1.00 96.75 88 TRP A C 1
ATOM 619 O O . TRP A 1 88 ? 14.782 -6.235 -7.234 1.00 96.75 88 TRP A O 1
ATOM 629 N N . LEU A 1 89 ? 15.039 -4.894 -5.447 1.00 96.44 89 LEU A N 1
ATOM 630 C CA . LEU A 1 89 ? 16.505 -4.901 -5.455 1.00 96.44 89 LEU A CA 1
ATOM 631 C C . LEU A 1 89 ? 17.121 -6.283 -5.195 1.00 96.44 89 LEU A C 1
ATOM 633 O O . LEU A 1 89 ? 18.276 -6.506 -5.562 1.00 96.44 89 LEU A O 1
ATOM 637 N N . ALA A 1 90 ? 16.369 -7.231 -4.628 1.00 95.00 90 ALA A N 1
ATOM 638 C CA . ALA A 1 90 ? 16.815 -8.619 -4.499 1.00 95.00 90 ALA A CA 1
ATOM 639 C C . ALA A 1 90 ? 17.080 -9.284 -5.865 1.00 95.00 90 ALA A C 1
ATOM 641 O O . ALA A 1 90 ? 17.950 -10.151 -5.970 1.00 95.00 90 ALA A O 1
ATOM 642 N N . THR A 1 91 ? 16.362 -8.857 -6.909 1.00 94.12 91 THR A N 1
ATOM 643 C CA . THR A 1 91 ? 16.488 -9.380 -8.284 1.00 94.12 91 THR A CA 1
ATOM 644 C C . THR A 1 91 ? 17.120 -8.379 -9.253 1.00 94.12 91 THR A C 1
ATOM 646 O O . THR A 1 91 ? 17.800 -8.785 -10.190 1.00 94.12 91 THR A O 1
ATOM 649 N N . HIS A 1 92 ? 17.012 -7.083 -8.961 1.00 94.62 92 HIS A N 1
ATOM 650 C CA . HIS A 1 92 ? 17.543 -5.982 -9.764 1.00 94.62 92 HIS A CA 1
ATOM 651 C C . HIS A 1 92 ? 18.709 -5.288 -9.060 1.00 94.62 92 HIS A C 1
ATOM 653 O O . HIS A 1 92 ? 18.662 -4.102 -8.718 1.00 94.62 92 HIS A O 1
ATOM 659 N N . LYS A 1 93 ? 19.767 -6.060 -8.797 1.00 92.25 93 LYS A N 1
ATOM 660 C CA . LYS A 1 93 ? 20.935 -5.581 -8.049 1.00 92.25 93 LYS A CA 1
ATOM 661 C C . LYS A 1 93 ? 21.539 -4.345 -8.717 1.00 92.25 93 LYS A C 1
ATOM 663 O O . LYS A 1 93 ? 21.652 -4.280 -9.937 1.00 92.25 93 LYS A O 1
ATOM 668 N N . ASN A 1 94 ? 21.972 -3.394 -7.893 1.00 92.88 94 ASN A N 1
ATOM 669 C CA . ASN A 1 94 ? 22.625 -2.142 -8.296 1.00 92.88 94 ASN A CA 1
ATOM 670 C C . ASN A 1 94 ? 21.746 -1.150 -9.071 1.00 92.88 94 ASN A C 1
ATOM 672 O O . ASN A 1 94 ? 22.246 -0.091 -9.448 1.00 92.88 94 ASN A O 1
ATOM 676 N N . GLN A 1 95 ? 20.458 -1.435 -9.289 1.00 95.00 95 GLN A N 1
ATOM 677 C CA . GLN A 1 95 ? 19.567 -0.402 -9.796 1.00 95.00 95 GLN A CA 1
ATOM 678 C C . GLN A 1 95 ? 19.401 0.713 -8.763 1.00 95.00 95 GLN A C 1
ATOM 680 O O . GLN A 1 95 ? 19.299 0.478 -7.557 1.00 95.00 95 GLN A O 1
ATOM 685 N N . THR A 1 96 ? 19.334 1.941 -9.261 1.00 95.19 96 THR A N 1
ATOM 686 C CA . THR A 1 96 ? 19.015 3.127 -8.476 1.00 95.19 96 THR A CA 1
ATOM 687 C C . THR A 1 96 ? 17.655 3.669 -8.909 1.00 95.19 96 THR A C 1
ATOM 689 O O . THR A 1 96 ? 17.296 3.559 -10.086 1.00 95.19 96 THR A O 1
ATOM 692 N N . PRO A 1 97 ? 16.867 4.246 -7.986 1.00 96.12 97 PRO A N 1
ATOM 693 C CA . PRO A 1 97 ? 15.615 4.871 -8.374 1.00 96.12 97 PRO A CA 1
ATOM 694 C C . PRO A 1 97 ? 15.860 6.046 -9.329 1.00 96.12 97 PRO A C 1
ATOM 696 O O . PRO A 1 97 ? 16.668 6.925 -9.028 1.00 96.12 97 PRO A O 1
ATOM 699 N N . THR A 1 98 ? 15.114 6.108 -10.432 1.00 95.81 98 THR A N 1
ATOM 700 C CA . THR A 1 98 ? 15.054 7.274 -11.328 1.00 95.81 98 THR A CA 1
ATOM 701 C C . THR A 1 98 ? 14.302 8.436 -10.694 1.00 95.81 98 THR A C 1
ATOM 703 O O . THR A 1 98 ? 14.518 9.594 -11.045 1.00 95.81 98 THR A O 1
ATOM 706 N N . THR A 1 99 ? 13.382 8.144 -9.774 1.00 94.94 99 THR A N 1
ATOM 707 C CA . THR A 1 99 ? 12.581 9.157 -9.083 1.00 94.94 99 THR A CA 1
ATOM 708 C C . THR A 1 99 ? 12.300 8.716 -7.656 1.00 94.94 99 THR A C 1
ATOM 710 O O . THR A 1 99 ? 12.091 7.534 -7.386 1.00 94.94 99 THR A O 1
ATOM 713 N N . GLN A 1 100 ? 12.315 9.674 -6.731 1.00 94.56 100 GLN A N 1
ATOM 714 C CA . GLN A 1 100 ? 12.058 9.446 -5.313 1.00 94.56 100 GLN A CA 1
ATOM 715 C C . GLN A 1 100 ? 11.215 10.597 -4.781 1.00 94.56 100 GLN A C 1
ATOM 717 O O . GLN A 1 100 ? 11.615 11.758 -4.876 1.00 94.56 100 GLN A O 1
ATOM 722 N N . ASN A 1 101 ? 10.054 10.293 -4.206 1.00 95.56 101 ASN A N 1
ATOM 723 C CA . ASN A 1 101 ? 9.235 11.312 -3.563 1.00 95.56 101 ASN A CA 1
ATOM 724 C C . ASN A 1 101 ? 9.421 11.250 -2.045 1.00 95.56 101 ASN A C 1
ATOM 726 O O . ASN A 1 101 ? 8.897 10.362 -1.381 1.00 95.56 101 ASN A O 1
ATOM 730 N N . ALA A 1 102 ? 10.122 12.234 -1.480 1.00 93.81 102 ALA A N 1
ATOM 731 C CA . ALA A 1 102 ? 10.432 12.279 -0.050 1.00 93.81 102 ALA A CA 1
ATOM 732 C C . ALA A 1 102 ? 9.204 12.437 0.870 1.00 93.81 102 ALA A C 1
ATOM 734 O O . ALA A 1 102 ? 9.315 12.198 2.066 1.00 93.81 102 ALA A O 1
ATOM 735 N N . LYS A 1 103 ? 8.040 12.858 0.350 1.00 94.50 103 LYS A N 1
ATOM 736 C CA . LYS A 1 103 ? 6.806 13.009 1.148 1.00 94.50 103 LYS A CA 1
ATOM 737 C C . LYS A 1 103 ? 5.979 11.732 1.203 1.00 94.50 103 LYS A C 1
ATOM 739 O O . LYS A 1 103 ? 5.232 11.527 2.155 1.00 94.50 103 LYS A O 1
ATOM 744 N N . THR A 1 104 ? 6.045 10.923 0.149 1.00 95.44 104 THR A N 1
ATOM 745 C CA . THR A 1 104 ? 5.260 9.690 0.023 1.00 95.44 104 THR A CA 1
ATOM 746 C C . THR A 1 104 ? 6.120 8.443 0.141 1.00 95.44 104 THR A C 1
ATOM 748 O O . THR A 1 104 ? 5.561 7.364 0.259 1.00 95.44 104 THR A O 1
ATOM 751 N N . HIS A 1 105 ? 7.447 8.557 0.114 1.00 96.88 105 HIS A N 1
ATOM 752 C CA . HIS A 1 105 ? 8.393 7.438 0.143 1.00 96.88 105 HIS A CA 1
ATOM 753 C C . HIS A 1 105 ? 8.121 6.386 -0.947 1.00 96.88 105 HIS A C 1
ATOM 755 O O . HIS A 1 105 ? 8.357 5.195 -0.757 1.00 96.88 105 HIS A O 1
ATOM 761 N N . ILE A 1 106 ? 7.598 6.835 -2.092 1.00 97.75 106 ILE A N 1
ATOM 762 C CA . ILE A 1 106 ? 7.475 6.016 -3.297 1.00 97.75 106 ILE A CA 1
ATOM 763 C C . ILE A 1 106 ? 8.717 6.234 -4.151 1.00 97.75 106 ILE A C 1
ATOM 765 O O . ILE A 1 106 ? 9.140 7.374 -4.384 1.00 97.75 106 ILE A O 1
ATOM 769 N N . LEU A 1 107 ? 9.286 5.124 -4.604 1.00 97.38 107 LEU A N 1
ATOM 770 C CA . LEU A 1 107 ? 10.435 5.089 -5.494 1.00 97.38 107 LEU A CA 1
ATOM 771 C C . LEU A 1 107 ? 9.981 4.605 -6.865 1.00 97.38 107 LEU A C 1
ATOM 773 O O . LEU A 1 107 ? 9.103 3.747 -6.959 1.00 97.38 107 LEU A O 1
ATOM 777 N N . GLN A 1 108 ? 10.610 5.127 -7.912 1.00 96.81 108 GLN A N 1
ATOM 778 C CA . GLN A 1 108 ? 10.481 4.610 -9.267 1.00 96.81 108 GLN A CA 1
ATOM 779 C C . GLN A 1 108 ? 11.833 4.106 -9.758 1.00 96.81 108 GLN A C 1
ATOM 781 O O . GLN A 1 108 ? 12.820 4.828 -9.654 1.00 96.81 108 GLN A O 1
ATOM 786 N N . PHE A 1 109 ? 11.867 2.898 -10.304 1.00 95.88 109 PHE A N 1
ATOM 787 C CA . PHE A 1 109 ? 13.012 2.260 -10.943 1.00 95.88 109 PHE A CA 1
ATOM 788 C C . PHE A 1 109 ? 12.786 2.132 -12.459 1.00 95.88 109 PHE A C 1
ATOM 790 O O . PHE A 1 109 ? 11.636 2.135 -12.912 1.00 95.88 109 PHE A O 1
ATOM 797 N N . PRO A 1 110 ? 13.855 2.000 -13.266 1.00 92.00 110 PRO A N 1
ATOM 798 C CA . PRO A 1 110 ? 13.720 1.736 -14.694 1.00 92.00 110 PRO A CA 1
ATOM 799 C C . PRO A 1 110 ? 12.984 0.407 -14.986 1.00 92.00 110 PRO A C 1
ATOM 801 O O . PRO A 1 110 ? 13.189 -0.559 -14.252 1.00 92.00 110 PRO A O 1
ATOM 804 N N . PRO A 1 111 ? 12.193 0.323 -16.075 1.00 87.62 111 PRO A N 1
ATOM 805 C CA . PRO A 1 111 ? 11.835 1.434 -16.953 1.00 87.62 111 PRO A CA 1
ATOM 806 C C . PRO A 1 111 ? 10.820 2.393 -16.311 1.00 87.62 111 PRO A C 1
ATOM 808 O O . PRO A 1 111 ? 10.989 3.596 -16.460 1.00 87.62 111 PRO A O 1
ATOM 811 N N . LEU A 1 112 ? 9.822 1.898 -15.570 1.00 89.62 112 LEU A N 1
ATOM 812 C CA . LEU A 1 112 ? 8.803 2.707 -14.873 1.00 89.62 112 LEU A CA 1
ATOM 813 C C . LEU A 1 112 ? 8.227 1.984 -13.630 1.00 89.62 112 LEU A C 1
ATOM 815 O O . LEU A 1 112 ? 7.095 2.241 -13.218 1.00 89.62 112 LEU A O 1
ATOM 819 N N . LYS A 1 113 ? 8.983 1.062 -13.019 1.00 94.19 113 LYS A N 1
ATOM 820 C CA . LYS A 1 113 ? 8.505 0.272 -11.875 1.00 94.19 113 LYS A CA 1
ATOM 821 C C . LYS A 1 113 ? 8.385 1.151 -10.644 1.00 94.19 113 LYS A C 1
ATOM 823 O O . LYS A 1 113 ? 9.361 1.772 -10.244 1.00 94.19 113 LYS A O 1
ATOM 828 N N . THR A 1 114 ? 7.231 1.159 -9.994 1.00 96.12 114 THR A N 1
ATOM 829 C CA . THR A 1 114 ? 7.037 1.894 -8.739 1.00 96.12 114 THR A CA 1
ATOM 830 C C . THR A 1 114 ? 6.911 0.946 -7.556 1.00 96.12 114 THR A C 1
ATOM 832 O O . THR A 1 114 ? 6.296 -0.118 -7.646 1.00 96.12 114 THR A O 1
ATOM 835 N N . VAL A 1 115 ? 7.547 1.324 -6.448 1.00 97.31 115 VAL A N 1
ATOM 836 C CA . VAL A 1 115 ? 7.633 0.510 -5.232 1.00 97.31 115 VAL A CA 1
ATOM 837 C C . VAL A 1 115 ? 7.489 1.374 -3.980 1.00 97.31 115 VAL A C 1
ATOM 839 O O . VAL A 1 115 ? 7.834 2.560 -3.979 1.00 97.31 115 VAL A O 1
ATOM 842 N N . TRP A 1 116 ? 7.014 0.774 -2.892 1.00 98.12 116 TRP A N 1
ATOM 843 C CA . TRP A 1 116 ? 7.113 1.345 -1.551 1.00 98.12 116 TRP A CA 1
ATOM 844 C C . TRP A 1 116 ? 8.551 1.233 -1.039 1.00 98.12 116 TRP A C 1
ATOM 846 O O . TRP A 1 116 ? 9.160 0.163 -1.118 1.00 98.12 116 TRP A O 1
ATOM 856 N N . ASP A 1 117 ? 9.095 2.318 -0.483 1.00 97.44 117 ASP A N 1
ATOM 857 C CA . ASP A 1 117 ? 10.333 2.243 0.294 1.00 97.44 117 ASP A CA 1
ATOM 858 C C . ASP A 1 117 ? 10.032 1.605 1.658 1.00 97.44 117 ASP A C 1
ATOM 860 O O . ASP A 1 117 ? 9.535 2.254 2.581 1.00 97.44 117 ASP A O 1
ATOM 864 N N . ASP A 1 118 ? 10.314 0.313 1.779 1.00 95.12 118 ASP A N 1
ATOM 865 C CA . ASP A 1 118 ? 10.104 -0.491 2.987 1.00 95.12 118 ASP A CA 1
ATOM 866 C C . ASP A 1 118 ? 11.094 -0.174 4.124 1.00 95.12 118 ASP A C 1
ATOM 868 O O . ASP A 1 118 ? 11.005 -0.743 5.209 1.00 95.12 118 ASP A O 1
ATOM 872 N N . GLY A 1 119 ? 11.985 0.809 3.933 1.00 94.62 119 GLY A N 1
ATOM 873 C CA . GLY A 1 119 ? 12.634 1.514 5.043 1.00 94.62 119 GLY A CA 1
ATOM 874 C C . GLY A 1 119 ? 11.692 2.462 5.804 1.00 94.62 119 GLY A C 1
ATOM 875 O O . GLY A 1 119 ? 11.995 2.850 6.932 1.00 94.62 119 GLY A O 1
ATOM 876 N N . PHE A 1 120 ? 10.554 2.831 5.204 1.00 94.81 120 PHE A N 1
ATOM 877 C CA . PHE A 1 120 ? 9.544 3.725 5.783 1.00 94.81 120 PHE A CA 1
ATOM 878 C C . PHE A 1 120 ? 8.171 3.062 5.928 1.00 94.81 120 PHE A C 1
ATOM 880 O O . PHE A 1 120 ? 7.456 3.353 6.888 1.00 94.81 120 PHE A O 1
ATOM 887 N N . TYR A 1 121 ? 7.792 2.204 4.980 1.00 94.94 121 TYR A N 1
ATOM 888 C CA . TYR A 1 121 ? 6.548 1.440 5.017 1.00 94.94 121 TYR A CA 1
ATOM 889 C C . TYR A 1 121 ? 6.749 0.099 5.720 1.00 94.94 121 TYR A C 1
ATOM 891 O O . TYR A 1 121 ? 7.640 -0.658 5.350 1.00 94.94 121 TYR A O 1
ATOM 899 N N . ASP A 1 122 ? 5.877 -0.228 6.675 1.00 92.88 122 ASP A N 1
ATOM 900 C CA . ASP A 1 122 ? 5.749 -1.604 7.160 1.00 92.88 122 ASP A CA 1
ATOM 901 C C . ASP A 1 122 ? 4.690 -2.386 6.348 1.00 92.88 122 ASP A C 1
ATOM 903 O O . ASP A 1 122 ? 3.836 -1.805 5.669 1.00 92.88 122 ASP A O 1
ATOM 907 N N . ASP A 1 123 ? 4.710 -3.721 6.429 1.00 93.94 123 ASP A N 1
ATOM 908 C CA . ASP A 1 123 ? 3.732 -4.587 5.746 1.00 93.94 123 ASP A CA 1
ATOM 909 C C . ASP A 1 123 ? 2.278 -4.245 6.111 1.00 93.94 123 ASP A C 1
ATOM 911 O O . ASP A 1 123 ? 1.355 -4.469 5.323 1.00 93.94 123 ASP A O 1
ATOM 915 N N . THR A 1 124 ? 2.051 -3.700 7.312 1.00 93.44 124 THR A N 1
ATOM 916 C CA . THR A 1 124 ? 0.711 -3.313 7.766 1.00 93.44 124 THR A CA 1
ATOM 917 C C . THR A 1 124 ? 0.244 -2.044 7.060 1.00 93.44 124 THR A C 1
ATOM 919 O O . THR A 1 124 ? -0.921 -1.968 6.674 1.00 93.44 124 THR A O 1
ATOM 922 N N . ASP A 1 125 ? 1.128 -1.074 6.829 1.00 95.00 125 ASP A N 1
ATOM 923 C CA . ASP A 1 125 ? 0.839 0.115 6.029 1.00 95.00 125 ASP A CA 1
ATOM 924 C C . ASP A 1 125 ? 0.467 -0.273 4.596 1.00 95.00 125 ASP A C 1
ATOM 926 O O . ASP A 1 125 ? -0.585 0.144 4.104 1.00 95.00 125 ASP A O 1
ATOM 930 N N . ILE A 1 126 ? 1.266 -1.141 3.965 1.00 97.25 126 ILE A N 1
ATOM 931 C CA . ILE A 1 126 ? 1.002 -1.646 2.609 1.00 97.25 126 ILE A CA 1
ATOM 932 C C . ILE A 1 126 ? -0.348 -2.366 2.569 1.00 97.25 126 ILE A C 1
ATOM 934 O O . ILE A 1 126 ? -1.210 -2.029 1.756 1.00 97.25 126 ILE A O 1
ATOM 938 N N . LYS A 1 127 ? -0.587 -3.299 3.499 1.00 96.31 127 LYS A N 1
ATOM 939 C CA . LYS A 1 127 ? -1.864 -4.015 3.619 1.00 96.31 127 LYS A CA 1
ATOM 940 C C . LYS A 1 127 ? -3.051 -3.070 3.755 1.00 96.31 127 LYS A C 1
ATOM 942 O O . LYS A 1 127 ? -4.072 -3.268 3.100 1.00 96.31 127 LYS A O 1
ATOM 947 N N . ASN A 1 128 ? -2.932 -2.054 4.600 1.00 96.19 128 ASN A N 1
ATOM 948 C CA . ASN A 1 128 ? -3.998 -1.098 4.866 1.00 96.19 128 ASN A CA 1
ATOM 949 C C . ASN A 1 128 ? -4.316 -0.240 3.637 1.00 96.19 128 ASN A C 1
ATOM 951 O O . ASN A 1 128 ? -5.488 -0.045 3.308 1.00 96.19 128 ASN A O 1
ATOM 955 N N . MET A 1 129 ? -3.291 0.212 2.914 1.00 97.81 129 MET A N 1
ATOM 956 C CA . MET A 1 129 ? -3.466 0.957 1.668 1.00 97.81 129 MET A CA 1
ATOM 957 C C . MET A 1 129 ? -4.063 0.088 0.554 1.00 97.81 129 MET A C 1
ATOM 959 O O . MET A 1 129 ? -4.998 0.509 -0.132 1.00 97.81 129 MET A O 1
ATOM 963 N N . CYS A 1 130 ? -3.590 -1.151 0.419 1.00 98.00 130 CYS A N 1
ATOM 964 C CA . CYS A 1 130 ? -4.157 -2.119 -0.514 1.00 98.00 130 CYS A CA 1
ATOM 965 C C . CYS A 1 130 ? -5.608 -2.452 -0.178 1.00 98.00 130 CYS A C 1
ATOM 967 O O . CYS A 1 130 ? -6.439 -2.504 -1.076 1.00 98.00 130 CYS A O 1
ATOM 969 N N . ALA A 1 131 ? -5.955 -2.607 1.101 1.00 97.50 131 ALA A N 1
ATOM 970 C CA . ALA A 1 131 ? -7.329 -2.859 1.518 1.00 97.50 131 ALA A CA 1
ATOM 971 C C . ALA A 1 131 ? -8.276 -1.736 1.069 1.00 97.50 131 ALA A C 1
ATOM 973 O O . ALA A 1 131 ? -9.366 -2.025 0.571 1.00 97.50 131 ALA A O 1
ATOM 974 N N . VAL A 1 132 ? -7.858 -0.469 1.196 1.00 97.62 132 VAL A N 1
ATOM 975 C CA . VAL A 1 132 ? -8.618 0.683 0.681 1.00 97.62 132 VAL A CA 1
ATOM 976 C C . VAL A 1 132 ? -8.826 0.564 -0.829 1.00 97.62 132 VAL A C 1
ATOM 978 O O . VAL A 1 132 ? -9.966 0.633 -1.289 1.00 97.62 132 VAL A O 1
ATOM 981 N N . SER A 1 133 ? -7.755 0.351 -1.599 1.00 97.69 133 SER A N 1
ATOM 982 C CA . SER A 1 133 ? -7.854 0.279 -3.064 1.00 97.69 133 SER A CA 1
ATOM 983 C C . SER A 1 133 ? -8.682 -0.925 -3.539 1.00 97.69 133 SER A C 1
ATOM 985 O O . SER A 1 133 ? -9.573 -0.760 -4.371 1.00 97.69 133 SER A O 1
ATOM 987 N N . ILE A 1 134 ? -8.504 -2.107 -2.934 1.00 97.88 134 ILE A N 1
ATOM 988 C CA . ILE A 1 134 ? -9.309 -3.310 -3.209 1.00 97.88 134 ILE A CA 1
ATOM 989 C C . ILE A 1 134 ? -10.794 -3.028 -2.961 1.00 97.88 134 ILE A C 1
ATOM 991 O O . ILE A 1 134 ? -11.641 -3.380 -3.782 1.00 97.88 134 ILE A O 1
ATOM 995 N N . ALA A 1 135 ? -11.135 -2.398 -1.835 1.00 97.06 135 ALA A N 1
ATOM 996 C CA . ALA A 1 135 ? -12.524 -2.109 -1.494 1.00 97.06 135 ALA A CA 1
ATOM 997 C C . ALA A 1 135 ? -13.175 -1.136 -2.485 1.00 97.06 135 ALA A C 1
ATOM 999 O O . ALA A 1 135 ? -14.308 -1.361 -2.915 1.00 97.06 135 ALA A O 1
ATOM 1000 N N . LEU A 1 136 ? -12.450 -0.090 -2.886 1.00 97.00 136 LEU A N 1
ATOM 1001 C CA . LEU A 1 136 ? -12.911 0.871 -3.887 1.00 97.00 136 LEU A CA 1
ATOM 1002 C C . LEU A 1 136 ? -13.069 0.219 -5.265 1.00 97.00 136 LEU A C 1
ATOM 1004 O O . LEU A 1 136 ? -14.103 0.398 -5.907 1.00 97.00 136 LEU A O 1
ATOM 1008 N N . ARG A 1 137 ? -12.111 -0.617 -5.680 1.00 96.94 137 ARG A N 1
ATOM 1009 C CA . ARG A 1 137 ? -12.183 -1.389 -6.926 1.00 96.94 137 ARG A CA 1
ATOM 1010 C C . ARG A 1 137 ? -13.384 -2.330 -6.948 1.00 96.94 137 ARG A C 1
ATOM 1012 O O . ARG A 1 137 ? -14.112 -2.356 -7.938 1.00 96.94 137 ARG A O 1
ATOM 1019 N N . LYS A 1 138 ? -13.626 -3.064 -5.856 1.00 95.38 138 LYS A N 1
ATOM 1020 C CA . LYS A 1 138 ? -14.808 -3.932 -5.711 1.00 95.38 138 LYS A CA 1
ATOM 1021 C C . LYS A 1 138 ? -16.102 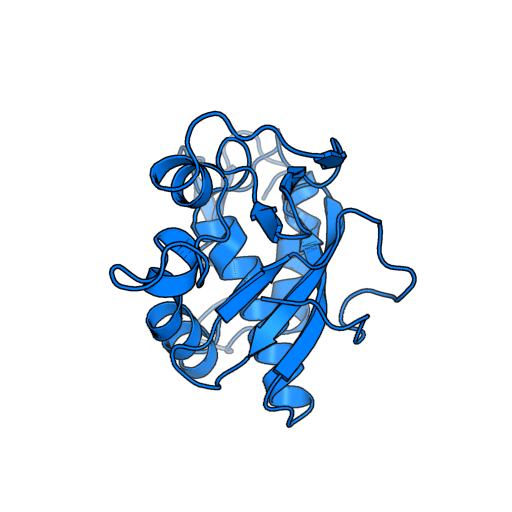-3.137 -5.811 1.00 95.38 138 LYS A C 1
ATOM 1023 O O . LYS A 1 138 ? -17.003 -3.546 -6.533 1.00 95.38 138 LYS A O 1
ATOM 1028 N N . LYS A 1 139 ? -16.178 -1.986 -5.137 1.00 95.00 139 LYS A N 1
ATOM 1029 C CA . LYS A 1 139 ? -17.339 -1.087 -5.205 1.00 95.00 139 LYS A CA 1
ATOM 1030 C C . LYS A 1 139 ? -17.580 -0.554 -6.622 1.00 95.00 139 LYS A C 1
ATOM 1032 O O . LYS A 1 139 ? -18.730 -0.394 -7.009 1.00 95.00 139 LYS A O 1
ATOM 1037 N N . ALA A 1 140 ? -16.517 -0.297 -7.381 1.00 94.50 140 ALA A N 1
ATOM 1038 C CA . ALA A 1 140 ? -16.599 0.142 -8.773 1.00 94.50 140 ALA A CA 1
ATOM 1039 C C . ALA A 1 140 ? -16.948 -0.987 -9.762 1.00 94.50 140 ALA A C 1
ATOM 1041 O O . ALA A 1 140 ? -17.217 -0.702 -10.923 1.00 94.50 140 ALA A O 1
ATOM 1042 N N . GLY A 1 141 ? -16.941 -2.256 -9.332 1.00 94.19 141 GLY A N 1
ATOM 1043 C CA . GLY A 1 141 ? -17.196 -3.398 -10.215 1.00 94.19 141 GLY A CA 1
ATOM 1044 C C . GLY A 1 141 ? -16.080 -3.660 -11.233 1.00 94.19 141 GLY A C 1
ATOM 1045 O O . GLY A 1 141 ? -16.323 -4.299 -12.252 1.00 94.19 141 GLY A O 1
ATOM 1046 N N . SER A 1 142 ? -14.858 -3.182 -10.974 1.00 92.50 142 SER A N 1
ATOM 1047 C CA . SER A 1 142 ? -13.750 -3.235 -11.938 1.00 92.50 142 SER A CA 1
ATOM 1048 C C . SER A 1 142 ? -12.781 -4.388 -11.663 1.00 92.50 142 SER A C 1
ATOM 1050 O O . SER A 1 142 ? -12.376 -4.633 -10.525 1.00 92.50 142 SER A O 1
ATOM 1052 N N . ALA A 1 143 ? -12.313 -5.066 -12.714 1.00 91.81 143 ALA A N 1
ATOM 1053 C CA . ALA A 1 143 ? -11.277 -6.101 -12.592 1.00 91.81 143 ALA A CA 1
ATOM 1054 C C . ALA A 1 143 ? -9.886 -5.522 -12.258 1.00 91.81 143 ALA A C 1
ATOM 1056 O O . ALA A 1 143 ? -9.102 -6.174 -11.563 1.00 91.81 143 ALA A O 1
ATOM 1057 N N . ARG A 1 144 ? -9.621 -4.288 -12.711 1.00 94.56 144 ARG A N 1
ATOM 1058 C CA . ARG A 1 144 ? -8.408 -3.488 -12.490 1.00 94.56 144 ARG A CA 1
ATOM 1059 C C . ARG A 1 144 ? -8.791 -2.020 -12.345 1.00 94.56 144 ARG A C 1
ATOM 1061 O O . ARG A 1 144 ? -9.556 -1.512 -13.161 1.00 94.56 144 ARG A O 1
ATOM 1068 N N . ALA A 1 145 ? -8.288 -1.357 -11.312 1.00 95.31 145 ALA A N 1
ATOM 1069 C CA . ALA A 1 145 ? -8.455 0.080 -11.131 1.00 95.31 145 ALA A CA 1
ATOM 1070 C C . ALA A 1 145 ? -7.459 0.618 -10.103 1.00 95.31 145 ALA A C 1
ATOM 1072 O O . ALA A 1 145 ? -7.032 -0.100 -9.196 1.00 95.31 145 ALA A O 1
ATOM 1073 N N . SER A 1 146 ? -7.153 1.906 -10.215 1.00 96.25 146 SER A N 1
ATOM 1074 C CA . SER A 1 146 ? -6.364 2.647 -9.244 1.00 96.25 146 SER A CA 1
ATOM 1075 C C . SER A 1 146 ? -7.204 3.719 -8.570 1.00 96.25 146 SER A C 1
ATOM 1077 O O . SER A 1 146 ? -8.062 4.355 -9.184 1.00 96.25 146 SER A O 1
ATOM 1079 N N . PHE A 1 147 ? -6.958 3.918 -7.280 1.00 97.50 147 PHE A N 1
ATOM 1080 C CA . PHE A 1 147 ? -7.670 4.905 -6.482 1.00 97.50 147 PHE A CA 1
ATOM 1081 C C . PHE A 1 147 ? -6.705 5.738 -5.662 1.00 97.50 147 PHE A C 1
ATOM 1083 O O . PHE A 1 147 ? -5.615 5.291 -5.304 1.00 97.50 147 PHE A O 1
ATOM 1090 N N . VAL A 1 148 ? -7.134 6.954 -5.337 1.00 97.81 148 VAL A N 1
ATOM 1091 C CA . VAL A 1 148 ? -6.384 7.846 -4.460 1.00 97.81 148 VAL A CA 1
ATOM 1092 C C . VAL A 1 148 ? -6.493 7.358 -3.012 1.00 97.81 148 VAL A C 1
ATOM 1094 O O . VAL A 1 148 ? -7.561 7.404 -2.391 1.00 97.81 148 VAL A O 1
ATOM 1097 N N . VAL A 1 149 ? -5.368 6.911 -2.462 1.00 97.81 149 VAL A N 1
ATOM 1098 C CA . VAL A 1 149 ? -5.229 6.358 -1.113 1.00 97.81 149 VAL A CA 1
ATOM 1099 C C . VAL A 1 149 ? -4.296 7.230 -0.288 1.00 97.81 149 VAL A C 1
ATOM 1101 O O . VAL A 1 149 ? -3.254 7.694 -0.746 1.00 97.81 149 VAL A O 1
ATOM 1104 N N . GLN A 1 150 ? -4.675 7.461 0.958 1.00 97.06 150 GLN A N 1
ATOM 1105 C CA . GLN A 1 150 ? -3.883 8.197 1.920 1.00 97.06 150 GLN A CA 1
ATOM 1106 C C . GLN A 1 150 ? -2.683 7.356 2.384 1.00 97.06 150 GLN A C 1
ATOM 1108 O O . GLN A 1 150 ? -2.844 6.209 2.780 1.00 97.06 150 GLN A O 1
ATOM 1113 N N . THR A 1 151 ? -1.473 7.913 2.379 1.00 96.50 151 THR A N 1
ATOM 1114 C CA . THR A 1 151 ? -0.301 7.237 2.975 1.00 96.50 151 THR A CA 1
ATOM 1115 C C . THR A 1 151 ? -0.287 7.399 4.501 1.00 96.50 151 THR A C 1
ATOM 1117 O O . THR A 1 151 ? -0.899 8.349 5.018 1.00 96.50 151 THR A O 1
ATOM 1120 N N . PRO A 1 152 ? 0.480 6.571 5.241 1.00 94.00 152 PRO A N 1
ATOM 1121 C CA . PRO A 1 152 ? 0.768 6.805 6.659 1.00 94.00 152 PRO A CA 1
ATOM 1122 C C . PRO A 1 152 ? 1.548 8.109 6.918 1.00 94.00 152 PRO A C 1
ATOM 1124 O O . PRO A 1 152 ? 1.723 8.488 8.072 1.00 94.00 152 PRO A O 1
ATOM 1127 N N . PHE A 1 153 ? 1.982 8.825 5.875 1.00 94.00 153 PHE A N 1
ATOM 1128 C CA . PHE A 1 153 ? 2.743 10.076 5.956 1.00 94.00 153 PHE A CA 1
ATOM 1129 C C . PHE A 1 153 ? 1.892 11.327 5.713 1.00 94.00 153 PHE A C 1
ATOM 1131 O O . PHE A 1 153 ? 2.418 12.429 5.575 1.00 94.00 153 PHE A O 1
ATOM 1138 N N . GLY A 1 154 ? 0.568 11.183 5.632 1.00 92.94 154 GLY A N 1
ATOM 1139 C CA . GLY A 1 154 ? -0.330 12.322 5.437 1.00 92.94 154 GLY A CA 1
ATOM 1140 C C . GLY A 1 154 ? -0.356 12.878 4.006 1.00 92.94 154 GLY A C 1
ATOM 1141 O O . GLY A 1 154 ? -1.084 13.831 3.746 1.00 92.94 154 GLY A O 1
ATOM 1142 N N . THR A 1 155 ? 0.315 12.237 3.041 1.00 95.31 155 THR A N 1
ATOM 1143 C CA . THR A 1 155 ? 0.264 12.625 1.616 1.00 95.31 155 THR A CA 1
ATOM 1144 C C . THR A 1 155 ? -0.430 11.547 0.768 1.00 95.31 155 THR A C 1
ATOM 1146 O O . THR A 1 155 ? 0.018 10.407 0.806 1.00 95.31 155 THR A O 1
ATOM 1149 N N . PRO A 1 156 ? -1.506 11.837 0.014 1.00 96.81 156 PRO A N 1
ATOM 1150 C CA . PRO A 1 156 ? -2.160 10.836 -0.836 1.00 96.81 156 PRO A CA 1
ATOM 1151 C C . PRO A 1 156 ? -1.298 10.388 -2.023 1.00 96.81 156 PRO A C 1
ATOM 1153 O O . PRO A 1 156 ? -0.528 11.186 -2.558 1.00 96.81 156 PRO A O 1
ATOM 1156 N N . ILE A 1 157 ? -1.494 9.147 -2.467 1.00 97.19 157 ILE A N 1
ATOM 1157 C CA . ILE A 1 157 ? -0.932 8.568 -3.696 1.00 97.19 157 ILE A CA 1
ATOM 1158 C C . ILE A 1 157 ? -2.008 7.800 -4.466 1.00 97.19 157 ILE A C 1
ATOM 1160 O O . ILE A 1 157 ? -3.086 7.541 -3.937 1.00 97.19 157 ILE A O 1
ATOM 1164 N N . CYS A 1 158 ? -1.710 7.400 -5.696 1.00 97.31 158 CYS A N 1
ATOM 1165 C CA . CYS A 1 158 ? -2.495 6.393 -6.398 1.00 97.31 158 CYS A CA 1
ATOM 1166 C C . CYS A 1 158 ? -2.038 4.991 -6.009 1.00 97.31 158 CYS A C 1
ATOM 1168 O O . CYS A 1 158 ? -0.840 4.733 -5.981 1.00 97.31 158 CYS A O 1
ATOM 1170 N N . VAL A 1 159 ? -2.984 4.095 -5.733 1.00 97.88 159 VAL A N 1
ATOM 1171 C CA . VAL A 1 159 ? -2.715 2.667 -5.524 1.00 97.88 159 VAL A CA 1
ATOM 1172 C C . VAL A 1 159 ? -3.583 1.874 -6.481 1.00 97.88 159 VAL A C 1
ATOM 1174 O O . VAL A 1 159 ? -4.813 1.943 -6.400 1.00 97.88 159 VAL A O 1
ATOM 1177 N N . GLU A 1 160 ? -2.954 1.128 -7.379 1.00 97.12 160 GLU A N 1
ATOM 1178 C CA . GLU A 1 160 ? -3.629 0.215 -8.292 1.00 97.12 160 GLU A CA 1
ATOM 1179 C C . GLU A 1 160 ? -3.814 -1.150 -7.663 1.00 97.12 160 GLU A C 1
ATOM 1181 O O . GLU A 1 160 ? -2.949 -1.622 -6.932 1.00 97.12 160 GLU A O 1
ATOM 1186 N N . THR A 1 161 ? -4.956 -1.772 -7.950 1.00 96.81 161 THR A N 1
ATOM 1187 C CA . THR A 1 161 ? -5.209 -3.175 -7.640 1.00 96.81 161 THR A CA 1
ATOM 1188 C C . THR A 1 161 ? -5.857 -3.874 -8.827 1.00 96.81 161 THR A C 1
ATOM 1190 O O . THR A 1 161 ? -6.619 -3.267 -9.590 1.00 96.81 161 THR A O 1
ATOM 1193 N N . PHE A 1 162 ? -5.582 -5.166 -8.984 1.00 94.44 162 PHE A N 1
ATOM 1194 C CA . PHE A 1 162 ? -6.244 -6.016 -9.972 1.00 94.44 162 PHE A CA 1
ATOM 1195 C C . PHE A 1 162 ? -6.300 -7.478 -9.528 1.00 94.44 162 PHE A C 1
ATOM 1197 O O . PHE A 1 162 ? -5.617 -7.884 -8.593 1.00 94.44 162 PHE A O 1
ATOM 1204 N N . THR A 1 163 ? -7.136 -8.260 -10.214 1.00 90.19 163 THR A N 1
ATOM 1205 C CA . THR A 1 163 ? -7.398 -9.684 -9.898 1.00 90.19 163 THR A CA 1
ATOM 1206 C C . THR A 1 163 ? -6.994 -10.663 -10.995 1.00 90.19 163 THR A C 1
ATOM 1208 O O . THR A 1 163 ? -7.091 -11.867 -10.795 1.00 90.19 163 THR A O 1
ATOM 1211 N N . GLN A 1 164 ? -6.565 -10.176 -12.160 1.00 84.75 164 GLN A N 1
ATOM 1212 C CA . GLN A 1 164 ? -6.070 -11.032 -13.237 1.00 84.75 164 GLN A CA 1
ATOM 1213 C C . GLN A 1 164 ? -4.757 -11.725 -12.837 1.00 84.75 164 GLN A C 1
ATOM 1215 O O . GLN A 1 164 ? -3.908 -11.112 -12.195 1.00 84.75 164 GLN A O 1
ATOM 1220 N N . GLY A 1 165 ? -4.570 -12.981 -13.256 1.00 85.94 165 GLY A N 1
ATOM 1221 C CA . GLY A 1 165 ? -3.373 -13.757 -12.923 1.00 85.94 165 GLY A CA 1
ATOM 1222 C C . GLY A 1 165 ? -3.275 -14.010 -11.419 1.00 85.94 165 GLY A C 1
ATOM 1223 O O . GLY A 1 165 ? -4.239 -14.455 -10.803 1.00 85.94 165 GLY A O 1
ATOM 1224 N N . THR A 1 166 ? -2.118 -13.709 -10.834 1.00 85.88 166 THR A N 1
ATOM 1225 C CA . THR A 1 166 ? -1.891 -13.727 -9.380 1.00 85.88 166 THR A CA 1
ATOM 1226 C C . THR A 1 166 ? -2.530 -12.538 -8.659 1.00 85.88 166 THR A C 1
ATOM 1228 O O . THR A 1 166 ? -2.699 -12.592 -7.442 1.00 85.88 166 THR A O 1
ATOM 1231 N N . GLY A 1 167 ? -2.927 -11.491 -9.394 1.00 92.31 167 GLY A N 1
ATOM 1232 C CA . GLY A 1 167 ? -3.386 -10.220 -8.844 1.00 92.31 167 GLY A CA 1
ATOM 1233 C C . GLY A 1 167 ? -2.248 -9.403 -8.229 1.00 92.31 167 GLY A C 1
ATOM 1234 O O . GLY A 1 167 ? -1.212 -9.932 -7.832 1.00 92.31 167 GLY A O 1
ATOM 1235 N N . SER A 1 168 ? -2.449 -8.092 -8.112 1.00 95.94 168 SER A N 1
ATOM 1236 C CA . SER A 1 168 ?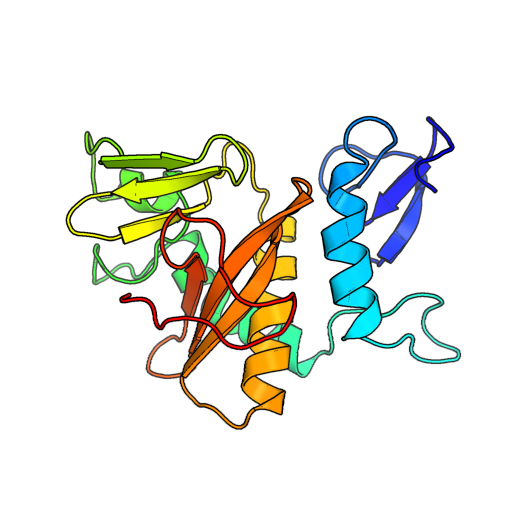 -1.458 -7.227 -7.472 1.00 95.94 168 SER A CA 1
ATOM 1237 C C . SER A 1 168 ? -2.082 -6.007 -6.807 1.00 95.94 168 SER A C 1
ATOM 1239 O O . SER A 1 168 ? -3.266 -5.695 -6.972 1.00 95.94 168 SER A O 1
ATOM 1241 N N . CYS A 1 169 ? -1.251 -5.343 -6.015 1.00 97.25 169 CYS A N 1
ATOM 1242 C CA . CYS A 1 169 ? -1.472 -4.046 -5.415 1.00 97.25 169 CYS A CA 1
ATOM 1243 C C . CYS A 1 169 ? -0.149 -3.281 -5.426 1.00 97.25 169 CYS A C 1
ATOM 1245 O O . CYS A 1 169 ? 0.851 -3.834 -4.970 1.00 97.25 169 CYS A O 1
ATOM 1247 N N . PHE A 1 170 ? -0.134 -2.036 -5.905 1.00 96.81 170 PHE A N 1
ATOM 1248 C CA . PHE A 1 170 ? 1.098 -1.244 -5.997 1.00 96.81 170 PHE A CA 1
ATOM 1249 C C . PHE A 1 170 ? 0.830 0.262 -6.116 1.00 96.81 170 PHE A C 1
ATOM 1251 O O . PHE A 1 170 ? -0.265 0.657 -6.534 1.00 96.81 170 PHE A O 1
ATOM 1258 N N . PRO A 1 171 ? 1.781 1.130 -5.716 1.00 96.88 171 PRO A N 1
ATOM 1259 C CA . PRO A 1 171 ? 1.652 2.566 -5.942 1.00 96.88 171 PRO A CA 1
ATOM 1260 C C . PRO A 1 171 ? 1.706 2.860 -7.448 1.00 96.88 171 PRO A C 1
ATOM 1262 O O . PRO A 1 171 ? 2.382 2.152 -8.172 1.00 96.88 171 PRO A O 1
ATOM 1265 N N . VAL A 1 172 ? 1.028 3.899 -7.935 1.00 94.62 172 VAL A N 1
ATOM 1266 C CA . VAL A 1 172 ? 1.098 4.314 -9.348 1.00 94.62 172 VAL A CA 1
ATOM 1267 C C . VAL A 1 172 ? 1.748 5.680 -9.454 1.00 94.62 172 VAL A C 1
ATOM 1269 O O . VAL A 1 172 ? 1.200 6.672 -8.967 1.00 94.62 172 VAL A O 1
ATOM 1272 N N . GLY A 1 173 ? 2.892 5.721 -10.136 1.00 91.69 173 GLY A N 1
ATOM 1273 C CA . GLY A 1 173 ? 3.702 6.926 -10.275 1.00 91.69 173 GLY A CA 1
ATOM 1274 C C . GLY A 1 173 ? 4.248 7.435 -8.936 1.00 91.69 173 GLY A C 1
ATOM 1275 O O . GLY A 1 173 ? 4.021 6.864 -7.868 1.00 91.69 173 GLY A O 1
ATOM 1276 N N . THR A 1 174 ? 4.987 8.539 -8.993 1.00 91.06 174 THR A N 1
ATOM 1277 C CA . THR A 1 174 ? 5.567 9.193 -7.806 1.00 91.06 174 THR A CA 1
ATOM 1278 C C . THR A 1 174 ? 4.899 10.519 -7.469 1.00 91.06 174 THR A C 1
ATOM 1280 O O . THR A 1 174 ? 5.160 11.090 -6.408 1.00 91.06 174 THR A O 1
ATOM 1283 N N . ASP A 1 175 ? 4.056 11.029 -8.363 1.00 88.06 175 ASP A N 1
ATOM 1284 C CA . ASP A 1 175 ? 3.448 12.346 -8.241 1.00 88.06 175 ASP A CA 1
ATOM 1285 C C . ASP A 1 175 ? 2.230 12.345 -7.322 1.00 88.06 175 ASP A C 1
ATOM 1287 O O . ASP A 1 175 ? 1.549 11.339 -7.112 1.00 88.06 175 ASP A O 1
ATOM 1291 N N . LYS A 1 176 ? 1.924 13.527 -6.781 1.00 87.56 176 LYS A N 1
ATOM 1292 C CA . LYS A 1 176 ? 0.692 13.721 -6.022 1.00 87.56 176 LYS A CA 1
ATOM 1293 C C . LYS A 1 176 ? -0.510 13.610 -6.978 1.00 87.56 176 LYS A C 1
ATOM 1295 O O . LYS A 1 176 ? -0.547 14.336 -7.974 1.00 87.56 176 LYS A O 1
ATOM 1300 N N . PRO A 1 177 ? -1.525 12.787 -6.662 1.00 92.38 177 PRO A N 1
ATOM 1301 C CA . PRO A 1 177 ? -2.721 12.686 -7.483 1.00 92.38 177 PRO A CA 1
ATOM 1302 C C . PRO A 1 177 ? -3.480 14.016 -7.527 1.00 92.38 177 PRO A C 1
ATOM 1304 O O . PRO A 1 177 ? -3.533 14.758 -6.541 1.00 92.38 177 PRO A O 1
ATOM 1307 N N . LYS A 1 178 ? -4.085 14.304 -8.685 1.00 91.44 178 LYS A N 1
ATOM 1308 C CA . LYS A 1 178 ? -4.930 15.493 -8.894 1.00 91.44 178 LYS A CA 1
ATOM 1309 C C . LYS A 1 178 ? -6.343 15.293 -8.339 1.00 91.44 178 LYS A C 1
ATOM 1311 O O . LYS A 1 178 ? -7.008 16.262 -7.990 1.00 91.44 178 LYS A O 1
ATOM 1316 N N . GLN A 1 179 ? -6.802 14.045 -8.286 1.00 93.81 179 GLN A N 1
ATOM 1317 C CA . GLN A 1 179 ? -8.127 13.668 -7.813 1.00 93.81 179 GLN A CA 1
ATOM 1318 C C . GLN A 1 179 ? -8.196 13.633 -6.278 1.00 93.81 179 GLN A C 1
ATOM 1320 O O . GLN A 1 179 ? -7.184 13.497 -5.588 1.00 93.81 179 GLN A O 1
ATOM 1325 N N . GLY A 1 180 ? -9.412 13.754 -5.740 1.00 94.38 180 GLY A N 1
ATOM 1326 C CA . GLY A 1 180 ? -9.669 13.654 -4.302 1.00 94.38 180 GLY A CA 1
ATOM 1327 C C . GLY A 1 180 ? -9.517 12.228 -3.759 1.00 94.38 180 GLY A C 1
ATOM 1328 O O . GLY A 1 180 ? -9.545 11.257 -4.512 1.00 94.38 180 GLY A O 1
ATOM 1329 N N . LEU A 1 181 ? -9.394 12.096 -2.433 1.00 95.81 181 LEU A N 1
ATOM 1330 C CA . LEU A 1 181 ? -9.334 10.796 -1.750 1.00 95.81 181 LEU A CA 1
ATOM 1331 C C . LEU A 1 181 ? -10.499 9.883 -2.160 1.00 95.81 181 LEU A C 1
ATOM 1333 O O . LEU A 1 181 ? -11.651 10.311 -2.213 1.00 95.81 181 LEU A O 1
ATOM 1337 N N . GLY A 1 182 ? -10.191 8.613 -2.424 1.00 95.50 182 GLY A N 1
ATOM 1338 C CA . GLY A 1 182 ? -11.167 7.594 -2.812 1.00 95.50 182 GLY A CA 1
ATOM 1339 C C . GLY A 1 182 ? -11.683 7.697 -4.250 1.00 95.50 182 GLY A C 1
ATOM 1340 O O . GLY A 1 182 ? -12.435 6.824 -4.674 1.00 95.50 182 GLY A O 1
ATOM 1341 N N . GLN A 1 183 ? -11.286 8.724 -5.004 1.00 96.56 183 GLN A N 1
ATOM 1342 C CA . GLN A 1 183 ? -11.602 8.829 -6.426 1.00 96.56 183 GLN A CA 1
ATOM 1343 C C . GLN A 1 183 ? -10.651 7.968 -7.252 1.00 96.56 183 GLN A C 1
ATOM 1345 O O . GLN A 1 183 ? -9.511 7.717 -6.850 1.00 96.56 183 GLN A O 1
ATOM 1350 N N . GLN A 1 184 ? -11.132 7.514 -8.407 1.00 94.50 184 GLN A N 1
ATOM 1351 C CA . GLN A 1 184 ? -10.306 6.785 -9.361 1.00 94.50 184 GLN A CA 1
ATOM 1352 C C . GLN A 1 184 ? -9.199 7.705 -9.892 1.00 94.50 184 GLN A C 1
ATOM 1354 O O . GLN A 1 184 ? -9.416 8.907 -10.073 1.00 94.50 184 GLN A O 1
ATOM 1359 N N . CYS A 1 185 ? -8.015 7.158 -10.141 1.00 91.50 185 CYS A N 1
ATOM 1360 C CA . CYS A 1 185 ? -6.928 7.898 -10.770 1.00 91.50 185 CYS A CA 1
ATOM 1361 C C . CYS A 1 185 ? -6.345 7.145 -11.976 1.00 91.50 185 CYS A C 1
ATOM 1363 O O . CYS A 1 185 ? -6.965 6.212 -12.486 1.00 91.50 185 CYS A O 1
ATOM 1365 N N . GLY A 1 186 ? -5.227 7.631 -12.526 1.00 75.12 186 GLY A N 1
ATOM 1366 C CA . GLY A 1 186 ? -4.618 7.052 -13.728 1.00 75.12 186 GLY A CA 1
ATOM 1367 C C . GLY A 1 186 ? -4.186 5.600 -13.510 1.00 75.12 186 GLY A C 1
ATOM 1368 O O . GLY A 1 186 ? -3.795 5.235 -12.402 1.00 75.12 186 GLY A O 1
ATOM 1369 N N . GLN A 1 187 ? -4.273 4.776 -14.552 1.00 69.75 187 GLN A N 1
ATOM 1370 C CA . GLN A 1 187 ? -3.836 3.379 -14.491 1.00 69.75 187 GLN A CA 1
ATOM 1371 C C . GLN A 1 187 ? -2.307 3.292 -14.443 1.00 69.75 187 GLN A C 1
ATOM 1373 O O . GLN A 1 187 ? -1.616 4.045 -15.131 1.00 69.75 187 GLN A O 1
ATOM 1378 N N . GLY A 1 188 ? -1.798 2.385 -13.615 1.00 61.91 188 GLY A N 1
ATOM 1379 C CA . GLY A 1 188 ? -0.389 2.012 -13.590 1.00 61.91 188 GLY A CA 1
ATOM 1380 C C . GLY A 1 188 ? -0.077 0.926 -14.611 1.00 61.91 188 GLY A C 1
ATOM 1381 O O . GLY A 1 188 ? -0.971 0.270 -15.143 1.00 61.91 188 GLY A O 1
ATOM 1382 N N . GLN A 1 189 ? 1.209 0.728 -14.877 1.00 58.66 189 GLN A N 1
ATOM 1383 C CA . GLN A 1 189 ? 1.716 -0.472 -15.538 1.00 58.66 189 GLN A CA 1
ATOM 1384 C C . GLN A 1 189 ? 2.391 -1.316 -14.455 1.00 58.66 189 GLN A C 1
ATOM 1386 O O . GLN A 1 189 ? 3.156 -0.768 -13.659 1.00 58.66 189 GLN A O 1
ATOM 1391 N N . ASP A 1 190 ? 2.030 -2.597 -14.391 1.00 56.28 190 ASP A N 1
ATOM 1392 C CA . ASP A 1 190 ? 2.737 -3.587 -13.572 1.00 56.28 190 ASP A CA 1
ATOM 1393 C C . ASP A 1 190 ? 3.742 -4.304 -14.467 1.00 56.28 190 ASP A C 1
ATOM 1395 O O . ASP A 1 190 ? 3.307 -4.698 -15.579 1.00 56.28 190 ASP A O 1
#

Organism: Gloeophyllum trabeum (strain ATCC 11539 / FP-39264 / Madison 617) (NCBI:txid670483)